Protein AF-S3ZTY0-F1 (afdb_monomer_lite)

InterPro domains:
  IPR027417 P-loop containing nucleoside triphosphate hydrolase [G3DSA:3.40.50.300] (1-125)

Structure (mmCIF, N/CA/C/O backbone):
data_AF-S3ZTY0-F1
#
_entry.id   AF-S3ZTY0-F1
#
loop_
_atom_site.group_PDB
_atom_site.id
_atom_site.type_symbol
_atom_site.label_atom_id
_atom_site.label_alt_id
_atom_site.label_comp_id
_atom_site.label_asym_id
_atom_site.label_entity_id
_atom_site.label_seq_id
_atom_site.pdbx_PDB_ins_code
_atom_site.Cartn_x
_atom_site.Cartn_y
_atom_site.Cartn_z
_atom_site.occupancy
_atom_site.B_iso_or_equiv
_atom_site.auth_seq_id
_atom_site.auth_comp_id
_atom_site.auth_asym_id
_atom_site.auth_atom_id
_atom_site.pdbx_PDB_model_num
ATOM 1 N N . MET A 1 1 ? -18.251 -14.289 -8.607 1.00 53.03 1 MET A N 1
ATOM 2 C CA . MET A 1 1 ? -17.953 -12.862 -8.412 1.00 53.03 1 MET A CA 1
ATOM 3 C C . MET A 1 1 ? -16.718 -12.514 -9.226 1.00 53.03 1 MET A C 1
ATOM 5 O O . MET A 1 1 ? -15.832 -13.367 -9.273 1.00 53.03 1 MET A O 1
ATOM 9 N N . PRO A 1 2 ? -16.674 -11.373 -9.939 1.00 63.78 2 PRO A N 1
ATOM 10 C CA . PRO A 1 2 ? -15.481 -10.911 -10.630 1.00 63.78 2 PRO A CA 1
ATOM 11 C C . PRO A 1 2 ? -14.429 -10.545 -9.581 1.00 63.78 2 PRO A C 1
ATOM 13 O O . PRO A 1 2 ? -14.757 -10.204 -8.444 1.00 63.78 2 PRO A O 1
ATOM 16 N N . PHE A 1 3 ? -13.165 -10.598 -9.971 1.00 71.06 3 PHE A N 1
ATOM 17 C CA . PHE A 1 3 ? -12.096 -10.134 -9.105 1.00 71.06 3 PHE A CA 1
ATOM 18 C C . PHE A 1 3 ? -12.049 -8.600 -9.113 1.00 71.06 3 PHE A C 1
ATOM 20 O O . PHE A 1 3 ? -12.006 -7.998 -10.187 1.00 71.06 3 PHE A O 1
ATOM 27 N N . MET A 1 4 ? -12.077 -7.964 -7.942 1.00 79.50 4 MET A N 1
ATOM 28 C CA . MET A 1 4 ? -12.002 -6.505 -7.817 1.00 79.50 4 MET A CA 1
ATOM 29 C C . MET A 1 4 ? -10.558 -6.055 -7.590 1.00 79.50 4 MET A C 1
ATOM 31 O O . MET A 1 4 ? -9.834 -6.655 -6.804 1.00 79.50 4 MET A O 1
ATOM 35 N N . VAL A 1 5 ? -10.147 -4.962 -8.229 1.00 85.31 5 VAL A N 1
ATOM 36 C CA . VAL A 1 5 ? -8.884 -4.281 -7.917 1.00 85.31 5 VAL A CA 1
ATOM 37 C C . VAL A 1 5 ? -9.220 -2.874 -7.447 1.00 85.31 5 VAL A C 1
ATOM 39 O O . VAL A 1 5 ? -9.794 -2.097 -8.207 1.00 85.31 5 VAL A O 1
ATOM 42 N N . ALA A 1 6 ? -8.893 -2.563 -6.196 1.00 87.25 6 ALA A N 1
ATOM 43 C CA . ALA A 1 6 ? -9.010 -1.219 -5.644 1.00 87.25 6 ALA A CA 1
ATOM 44 C C . ALA A 1 6 ? -7.622 -0.576 -5.611 1.00 87.25 6 ALA A C 1
ATOM 46 O O . ALA A 1 6 ? -6.714 -1.091 -4.957 1.00 87.25 6 ALA A O 1
ATOM 47 N N . TRP A 1 7 ? -7.463 0.528 -6.338 1.00 89.75 7 TRP A N 1
ATOM 48 C CA . TRP A 1 7 ? -6.189 1.220 -6.490 1.00 89.75 7 TRP A CA 1
ATOM 49 C C . TRP A 1 7 ? -6.248 2.586 -5.809 1.00 89.75 7 TRP A C 1
ATOM 51 O O . TRP A 1 7 ? -7.010 3.460 -6.214 1.00 89.75 7 TRP A O 1
ATOM 61 N N . PHE A 1 8 ? -5.427 2.758 -4.776 1.00 89.00 8 PHE A N 1
ATOM 62 C CA . PHE A 1 8 ? -5.286 3.978 -3.995 1.00 89.00 8 PHE A CA 1
ATOM 63 C C . PHE A 1 8 ? -3.959 4.645 -4.348 1.00 89.00 8 PHE A C 1
ATOM 65 O O . PHE A 1 8 ? -2.893 4.168 -3.954 1.00 89.00 8 PHE A O 1
ATOM 72 N N . GLU A 1 9 ? -4.035 5.735 -5.106 1.00 88.69 9 GLU A N 1
ATOM 73 C CA . GLU A 1 9 ? -2.874 6.570 -5.404 1.00 88.69 9 GLU A CA 1
ATOM 74 C C . GLU A 1 9 ? -2.643 7.592 -4.289 1.00 88.69 9 GLU A C 1
ATOM 76 O O . GLU A 1 9 ? -3.595 8.234 -3.849 1.00 88.69 9 GLU A O 1
ATOM 81 N N . GLU A 1 10 ? -1.393 7.727 -3.837 1.00 89.25 10 GLU A N 1
ATOM 82 C CA . GLU A 1 10 ? -0.978 8.612 -2.737 1.00 89.25 10 GLU A CA 1
ATOM 83 C C . GLU A 1 10 ? -1.930 8.522 -1.535 1.00 89.25 10 GLU A C 1
ATOM 85 O O . GLU A 1 10 ? -2.619 9.463 -1.130 1.00 89.25 10 GLU A O 1
ATOM 90 N N . ALA A 1 11 ? -2.007 7.318 -0.976 1.00 85.25 11 ALA A N 1
ATOM 91 C CA . ALA A 1 11 ? -3.072 6.957 -0.059 1.00 85.25 11 ALA A CA 1
ATOM 92 C C . ALA A 1 11 ? -2.927 7.564 1.344 1.00 85.25 11 ALA A C 1
ATOM 94 O O . ALA A 1 11 ? -3.790 7.314 2.179 1.00 85.25 11 ALA A O 1
ATOM 95 N N . ALA A 1 12 ? -1.892 8.358 1.636 1.00 82.44 12 ALA A N 1
ATOM 96 C CA . ALA A 1 12 ? -1.640 8.886 2.978 1.00 82.44 12 ALA A CA 1
ATOM 97 C C . ALA A 1 12 ? -2.866 9.605 3.572 1.00 82.44 12 ALA A C 1
ATOM 99 O O . ALA A 1 12 ? -3.267 9.346 4.709 1.00 82.44 12 ALA A O 1
ATOM 100 N N . ASN A 1 13 ? -3.509 10.470 2.784 1.00 80.56 13 ASN A N 1
ATOM 101 C CA . ASN A 1 13 ? -4.713 11.184 3.214 1.00 80.56 13 ASN A CA 1
ATOM 102 C C . ASN A 1 13 ? -5.930 10.255 3.305 1.00 80.56 13 ASN A C 1
ATOM 104 O O . ASN A 1 13 ? -6.703 10.342 4.259 1.00 80.56 13 ASN A O 1
ATOM 108 N N . THR A 1 14 ? -6.079 9.341 2.347 1.00 81.62 14 THR A N 1
ATOM 109 C CA . THR A 1 14 ? -7.197 8.392 2.291 1.00 81.62 14 THR A CA 1
ATOM 110 C C . THR A 1 14 ? -7.176 7.417 3.466 1.00 81.62 14 THR A C 1
ATOM 112 O O . THR A 1 14 ? -8.199 7.215 4.116 1.00 81.62 14 THR A O 1
ATOM 115 N N . LEU A 1 15 ? -6.007 6.868 3.801 1.00 82.50 15 LEU A N 1
ATOM 116 C CA . LEU A 1 15 ? -5.802 5.992 4.956 1.00 82.50 15 LEU A CA 1
ATOM 117 C C . LEU A 1 15 ? -6.120 6.724 6.262 1.00 82.50 15 LEU A C 1
ATOM 119 O O . LEU A 1 15 ? -6.829 6.193 7.117 1.00 82.50 15 LEU A O 1
ATOM 123 N N . ARG A 1 16 ? -5.677 7.981 6.385 1.00 79.19 16 ARG A N 1
ATOM 124 C CA . ARG A 1 16 ? -5.989 8.825 7.544 1.00 79.19 16 ARG A CA 1
ATOM 125 C C . ARG A 1 16 ? -7.489 9.091 7.690 1.00 79.19 16 ARG A C 1
ATOM 127 O O . ARG A 1 16 ? -7.980 9.138 8.815 1.00 79.19 16 ARG A O 1
ATOM 134 N N . PHE A 1 17 ? -8.194 9.292 6.580 1.00 80.56 17 PHE A N 1
ATOM 135 C CA . PHE A 1 17 ? -9.632 9.553 6.573 1.00 80.56 17 PHE A CA 1
ATOM 136 C C . PHE A 1 17 ? -10.453 8.307 6.926 1.00 80.56 17 PHE A C 1
ATOM 138 O O . PHE A 1 17 ? -11.332 8.380 7.780 1.00 80.56 17 PHE A O 1
ATOM 145 N N . ILE A 1 18 ? -10.148 7.166 6.298 1.00 82.31 18 ILE A N 1
ATOM 146 C CA . ILE A 1 18 ? -10.825 5.884 6.562 1.00 82.31 18 ILE A CA 1
ATOM 147 C C . ILE A 1 18 ? -10.582 5.433 8.009 1.00 82.31 18 ILE A C 1
ATOM 149 O O . ILE A 1 18 ? -11.470 4.863 8.644 1.00 82.31 18 ILE A O 1
ATOM 153 N N . GLY A 1 19 ? -9.393 5.725 8.537 1.00 81.38 19 GLY A N 1
ATOM 154 C CA . GLY A 1 19 ? -8.936 5.250 9.833 1.00 81.38 19 GLY A CA 1
ATOM 155 C C . GLY A 1 19 ? -8.256 3.887 9.716 1.00 81.38 19 GLY A C 1
ATOM 156 O O . GLY A 1 19 ? -8.708 2.997 8.992 1.00 81.38 19 GLY A O 1
ATOM 157 N N . ASP A 1 20 ? -7.160 3.725 10.454 1.00 80.62 20 ASP A N 1
ATOM 158 C CA . ASP A 1 20 ? -6.275 2.560 10.345 1.00 80.62 20 ASP A CA 1
ATOM 159 C C . ASP A 1 20 ? -6.975 1.235 10.700 1.00 80.62 20 ASP A C 1
ATOM 161 O O . ASP A 1 20 ? -6.792 0.243 9.997 1.00 80.62 20 ASP A O 1
ATOM 165 N N . ASP A 1 21 ? -7.858 1.223 11.706 1.00 84.75 21 ASP A N 1
ATOM 166 C CA . ASP A 1 21 ? -8.612 0.021 12.100 1.00 84.75 21 ASP A CA 1
ATOM 167 C C . ASP A 1 21 ? -9.527 -0.486 10.972 1.00 84.75 21 ASP A C 1
ATOM 169 O O . ASP A 1 21 ? -9.585 -1.684 10.683 1.00 84.75 21 ASP A O 1
ATOM 173 N N . ALA A 1 22 ? -10.239 0.432 10.312 1.00 86.94 22 ALA A N 1
ATOM 174 C CA . ALA A 1 22 ? -11.155 0.088 9.231 1.00 86.94 22 ALA A CA 1
ATOM 175 C C . ALA A 1 22 ? -10.385 -0.397 7.999 1.00 86.94 22 ALA A C 1
ATOM 177 O O . ALA A 1 22 ? -10.742 -1.417 7.407 1.00 86.94 22 ALA A O 1
ATOM 178 N N . PHE A 1 23 ? -9.298 0.291 7.640 1.00 89.31 23 PHE A N 1
ATOM 179 C CA . PHE A 1 23 ? -8.470 -0.121 6.513 1.00 89.31 23 PHE A CA 1
ATOM 180 C C . PHE A 1 23 ? -7.753 -1.454 6.772 1.00 89.31 23 PHE A C 1
ATOM 182 O O . PHE A 1 23 ? -7.702 -2.294 5.874 1.00 89.31 23 PHE A O 1
ATOM 189 N N . THR A 1 24 ? -7.283 -1.701 8.000 1.00 89.88 24 THR A N 1
ATOM 190 C CA . THR A 1 24 ? -6.713 -2.996 8.405 1.00 89.88 24 THR A CA 1
ATOM 191 C C . THR A 1 24 ? -7.714 -4.127 8.170 1.00 89.88 24 THR A C 1
ATOM 193 O O . THR A 1 24 ? -7.367 -5.128 7.545 1.00 89.88 24 THR A O 1
ATOM 196 N N . GLY A 1 25 ? -8.965 -3.965 8.618 1.00 88.88 25 GLY A N 1
ATOM 197 C CA . GLY A 1 25 ? -10.016 -4.965 8.401 1.00 88.88 25 GLY A CA 1
ATOM 198 C C . GLY A 1 25 ? -10.274 -5.226 6.914 1.00 88.88 25 GLY A C 1
ATOM 199 O O . GLY A 1 25 ? -10.309 -6.378 6.482 1.00 88.88 25 GLY A O 1
ATOM 200 N N . ILE A 1 26 ? -10.354 -4.161 6.106 1.00 89.88 26 ILE A N 1
ATOM 201 C CA . ILE A 1 26 ? -10.500 -4.275 4.646 1.00 89.88 26 ILE A CA 1
ATOM 202 C C . ILE A 1 26 ? -9.322 -5.050 4.041 1.00 89.88 26 ILE A C 1
ATOM 204 O O . ILE A 1 26 ? -9.540 -5.958 3.242 1.00 89.88 26 ILE A O 1
ATOM 208 N N . ALA A 1 27 ? -8.083 -4.732 4.423 1.00 90.50 27 ALA A N 1
ATOM 209 C CA . ALA A 1 27 ? -6.889 -5.402 3.911 1.00 90.50 27 ALA A CA 1
ATOM 210 C C . ALA A 1 27 ? -6.850 -6.897 4.258 1.00 90.50 27 ALA A C 1
ATOM 212 O O . ALA A 1 27 ? -6.478 -7.713 3.413 1.00 90.50 27 ALA A O 1
ATOM 213 N N . GLN A 1 28 ? -7.289 -7.268 5.461 1.00 90.19 28 GLN A N 1
ATOM 214 C CA . GLN A 1 28 ? -7.345 -8.663 5.904 1.00 90.19 28 GLN A CA 1
ATOM 215 C C . GLN A 1 28 ? -8.411 -9.481 5.161 1.00 90.19 28 GLN A C 1
ATOM 217 O O . GLN A 1 28 ? -8.181 -10.649 4.838 1.00 90.19 28 GLN A O 1
ATOM 222 N N . GLU A 1 29 ? -9.564 -8.882 4.863 1.00 90.00 29 GLU A N 1
ATOM 223 C CA . GLU A 1 29 ? -10.697 -9.581 4.244 1.00 90.00 29 GLU A CA 1
ATOM 224 C C . GLU A 1 29 ? -10.715 -9.496 2.710 1.00 90.00 29 GLU A C 1
ATOM 226 O O . GLU A 1 29 ? -11.334 -10.337 2.053 1.00 90.00 29 GLU A O 1
ATOM 231 N N . ALA A 1 30 ? -10.010 -8.533 2.104 1.00 87.69 30 ALA A N 1
ATOM 232 C CA . ALA A 1 30 ? -10.052 -8.285 0.662 1.00 87.69 30 ALA A CA 1
ATOM 233 C C . ALA A 1 30 ? -9.811 -9.558 -0.161 1.00 87.69 30 ALA A C 1
ATOM 235 O O . ALA A 1 30 ? -10.588 -9.876 -1.063 1.00 87.69 30 ALA A O 1
ATOM 236 N N . ARG A 1 31 ? -8.787 -10.347 0.191 1.00 82.12 31 ARG A N 1
ATOM 237 C CA . ARG A 1 31 ? -8.433 -11.561 -0.558 1.00 82.12 31 ARG A CA 1
ATOM 238 C C . ARG A 1 31 ? -9.551 -12.607 -0.546 1.00 82.12 31 ARG A C 1
ATOM 240 O O . ARG A 1 31 ? -9.805 -13.217 -1.584 1.00 82.12 31 ARG A O 1
ATOM 247 N N . SER A 1 32 ? -10.207 -12.834 0.595 1.00 82.38 32 SER A N 1
ATOM 248 C CA . SER A 1 32 ? -11.293 -13.822 0.708 1.00 82.38 32 SER A CA 1
ATOM 249 C C . SER A 1 32 ? -12.587 -13.330 0.055 1.00 82.38 32 SER A C 1
ATOM 251 O O . SER A 1 32 ? -13.349 -14.141 -0.471 1.00 82.38 32 SER A O 1
ATOM 253 N N . ALA A 1 33 ? -12.789 -12.012 0.001 1.00 84.00 33 ALA A N 1
ATOM 254 C CA . ALA A 1 33 ? -13.883 -11.369 -0.722 1.00 84.00 33 ALA A CA 1
ATOM 255 C C . ALA A 1 33 ? -13.675 -11.313 -2.252 1.00 84.00 33 ALA A C 1
ATOM 257 O O . ALA A 1 33 ? -14.578 -10.896 -2.977 1.00 84.00 33 ALA A O 1
ATOM 258 N N . GLY A 1 34 ? -12.515 -11.747 -2.762 1.00 81.25 34 GLY A N 1
ATOM 259 C CA . GLY A 1 34 ? -12.192 -11.695 -4.189 1.00 81.25 34 GLY A CA 1
ATOM 260 C C . GLY A 1 34 ? -11.718 -10.318 -4.660 1.00 81.25 34 GLY A C 1
ATOM 261 O O . GLY A 1 34 ? -12.002 -9.930 -5.791 1.00 81.25 34 GLY A O 1
ATOM 262 N N . ALA A 1 35 ? -11.011 -9.580 -3.804 1.00 86.06 35 ALA A N 1
ATOM 263 C CA . ALA A 1 35 ? -10.432 -8.278 -4.103 1.00 86.06 35 ALA A CA 1
ATOM 264 C C . ALA A 1 35 ? -8.907 -8.241 -3.877 1.00 86.06 35 ALA A C 1
ATOM 266 O O . ALA A 1 35 ? -8.369 -8.919 -3.001 1.00 86.06 35 ALA A O 1
ATOM 267 N N . ALA A 1 36 ? -8.216 -7.402 -4.649 1.00 89.56 36 ALA A N 1
ATOM 268 C CA . ALA A 1 36 ? -6.849 -6.954 -4.400 1.00 89.56 36 ALA A CA 1
ATOM 269 C C . ALA A 1 36 ? -6.831 -5.455 -4.105 1.00 89.56 36 ALA A C 1
ATOM 271 O O . ALA A 1 36 ? -7.560 -4.677 -4.725 1.00 89.56 36 ALA A O 1
ATOM 272 N N . LEU A 1 37 ? -5.951 -5.061 -3.188 1.00 92.38 37 LEU A N 1
ATOM 273 C CA . LEU A 1 37 ? -5.679 -3.668 -2.865 1.00 92.38 37 LEU A CA 1
ATOM 274 C C . LEU A 1 37 ? -4.300 -3.297 -3.412 1.00 92.38 37 LEU A C 1
ATOM 276 O O . LEU A 1 37 ? -3.333 -4.029 -3.204 1.00 92.38 37 LEU A O 1
ATOM 280 N N . VAL A 1 38 ? -4.218 -2.159 -4.092 1.00 93.31 38 VAL A N 1
ATOM 281 C CA . VAL A 1 38 ? -2.966 -1.539 -4.533 1.00 93.31 38 VAL A CA 1
ATOM 282 C C . VAL A 1 38 ? -2.883 -0.180 -3.861 1.00 93.31 38 VAL A C 1
ATOM 284 O O . VAL A 1 38 ? -3.790 0.632 -4.011 1.00 93.31 38 VAL A O 1
ATOM 287 N N . VAL A 1 39 ? -1.823 0.050 -3.091 1.00 92.44 39 VAL A N 1
ATOM 288 C CA . VAL A 1 39 ? -1.646 1.264 -2.288 1.00 92.44 39 VAL A CA 1
ATOM 289 C C . VAL A 1 39 ? -0.287 1.863 -2.616 1.00 92.44 39 VAL A C 1
ATOM 291 O O . VAL A 1 39 ? 0.732 1.201 -2.418 1.00 92.44 39 VAL A O 1
ATOM 294 N N . SER A 1 40 ? -0.262 3.100 -3.111 1.00 91.50 40 SER A N 1
ATOM 295 C CA . SER A 1 40 ? 0.978 3.853 -3.325 1.00 91.50 40 SER A CA 1
ATOM 296 C C . SER A 1 40 ? 1.151 4.940 -2.257 1.00 91.50 40 SER A C 1
ATOM 298 O O . SER A 1 40 ? 0.182 5.553 -1.804 1.00 91.50 40 SER A O 1
ATOM 300 N N . LEU A 1 41 ? 2.398 5.151 -1.824 1.00 89.31 41 LEU A N 1
ATOM 301 C CA . LEU A 1 41 ? 2.797 6.154 -0.831 1.00 89.31 41 LEU A CA 1
ATOM 302 C C . LEU A 1 41 ? 4.141 6.760 -1.249 1.00 89.31 41 LEU A C 1
ATOM 304 O O . LEU A 1 41 ? 5.082 6.016 -1.531 1.00 89.31 41 LEU A O 1
ATOM 308 N N . GLN A 1 42 ? 4.267 8.090 -1.254 1.00 85.81 42 GLN A N 1
ATOM 309 C CA . GLN A 1 42 ? 5.561 8.746 -1.504 1.00 85.81 42 GLN A CA 1
ATOM 310 C C . GLN A 1 42 ? 6.474 8.801 -0.276 1.00 85.81 42 GLN A C 1
ATOM 312 O O . GLN A 1 42 ? 7.697 8.800 -0.420 1.00 85.81 42 GLN A O 1
ATOM 317 N N . ARG A 1 43 ? 5.900 8.896 0.928 1.00 80.31 43 ARG A N 1
ATOM 318 C CA . ARG A 1 43 ? 6.642 8.959 2.198 1.00 80.31 43 ARG A CA 1
ATOM 319 C C . ARG A 1 43 ? 6.101 7.931 3.177 1.00 80.31 43 ARG A C 1
ATOM 321 O O . ARG A 1 43 ? 5.322 8.287 4.057 1.00 80.31 43 ARG A O 1
ATOM 328 N N . PRO A 1 44 ? 6.475 6.664 3.009 1.00 73.69 44 PRO A N 1
ATOM 329 C CA . PRO A 1 44 ? 5.872 5.600 3.777 1.00 73.69 44 PRO A CA 1
ATOM 330 C C . PRO A 1 44 ? 6.367 5.684 5.232 1.00 73.69 44 PRO A C 1
ATOM 332 O O . PRO A 1 44 ? 7.565 5.634 5.500 1.00 73.69 44 PRO A O 1
ATOM 335 N N . SER A 1 45 ? 5.444 5.884 6.175 1.00 76.69 45 SER A N 1
ATOM 336 C CA . SER A 1 45 ? 5.755 6.031 7.600 1.00 76.69 45 SER A CA 1
ATOM 337 C C . SER A 1 45 ? 4.750 5.294 8.483 1.00 76.69 45 SER A C 1
ATOM 339 O O . SER A 1 45 ? 3.611 5.037 8.083 1.00 76.69 45 SER A O 1
ATOM 341 N N . TYR A 1 46 ? 5.163 4.990 9.717 1.00 73.81 46 TYR A N 1
ATOM 342 C CA . TYR A 1 46 ? 4.317 4.316 10.709 1.00 73.81 46 TYR A CA 1
ATOM 343 C C . TYR A 1 46 ? 3.064 5.119 11.088 1.00 73.81 46 TYR A C 1
ATOM 345 O O . TYR A 1 46 ? 2.068 4.530 11.497 1.00 73.81 46 TYR A O 1
ATOM 353 N N . ASP A 1 47 ? 3.097 6.444 10.919 1.00 72.44 47 ASP A N 1
ATOM 354 C CA . ASP A 1 47 ? 1.949 7.321 11.176 1.00 72.44 47 ASP A CA 1
ATOM 355 C C . ASP A 1 47 ? 0.885 7.234 10.072 1.00 72.44 47 ASP A C 1
ATOM 357 O O . ASP A 1 47 ? -0.283 7.541 10.308 1.00 72.44 47 ASP A O 1
ATOM 361 N N . GLN A 1 48 ? 1.286 6.855 8.855 1.00 75.94 48 GLN A N 1
ATOM 362 C CA . GLN A 1 48 ? 0.389 6.743 7.702 1.00 75.94 48 GLN A CA 1
ATOM 363 C C . GLN A 1 48 ? -0.158 5.329 7.523 1.00 75.94 48 GLN A C 1
ATOM 365 O O . GLN A 1 48 ? -1.262 5.159 7.007 1.00 75.94 48 GLN A O 1
ATOM 370 N N . MET A 1 49 ? 0.611 4.318 7.927 1.00 82.75 49 MET A N 1
ATOM 371 C CA . MET A 1 49 ? 0.229 2.918 7.815 1.00 82.75 49 MET A CA 1
ATOM 372 C C . MET A 1 49 ? 0.778 2.138 9.004 1.00 82.75 49 MET A C 1
ATOM 374 O O . MET A 1 49 ? 1.995 2.052 9.192 1.00 82.75 49 MET A O 1
ATOM 378 N N . SER A 1 50 ? -0.112 1.532 9.791 1.00 82.06 50 SER A N 1
ATOM 379 C CA . SER A 1 50 ? 0.328 0.719 10.919 1.00 82.06 50 SER A CA 1
ATOM 380 C C . SER A 1 50 ? 1.009 -0.572 10.474 1.00 82.06 50 SER A C 1
ATOM 382 O O . SER A 1 50 ? 0.816 -1.087 9.368 1.00 82.06 50 SER A O 1
ATOM 384 N N . THR A 1 51 ? 1.773 -1.155 11.396 1.00 83.69 51 THR A N 1
ATOM 385 C CA . THR A 1 51 ? 2.384 -2.476 11.220 1.00 83.69 51 THR A CA 1
ATOM 386 C C . THR A 1 51 ? 1.342 -3.551 10.896 1.00 83.69 51 THR A C 1
ATOM 388 O O . THR A 1 51 ? 1.623 -4.436 10.092 1.00 83.69 51 THR A O 1
ATOM 391 N N . SER A 1 52 ? 0.138 -3.464 11.473 1.00 84.62 52 SER A N 1
ATOM 392 C CA . SER A 1 52 ? -0.961 -4.412 11.236 1.00 84.62 52 SER A CA 1
ATOM 393 C C . SER A 1 52 ? -1.509 -4.314 9.812 1.00 84.62 52 SER A C 1
ATOM 395 O O . SER A 1 52 ? -1.669 -5.337 9.138 1.00 84.62 52 SER A O 1
ATOM 397 N N . THR A 1 53 ? -1.734 -3.088 9.327 1.00 86.00 53 THR A N 1
ATOM 398 C CA . THR A 1 53 ? -2.105 -2.840 7.930 1.00 86.00 53 THR A CA 1
ATOM 399 C C . THR A 1 53 ? -1.028 -3.379 6.990 1.00 86.00 53 THR A C 1
ATOM 401 O O . THR A 1 53 ? -1.328 -4.147 6.076 1.00 86.00 53 THR A O 1
ATOM 404 N N . ARG A 1 54 ? 0.245 -3.050 7.246 1.00 85.62 54 ARG A N 1
ATOM 405 C CA . ARG A 1 54 ? 1.375 -3.485 6.412 1.00 85.62 54 ARG A CA 1
ATOM 406 C C . ARG A 1 54 ? 1.517 -5.006 6.370 1.00 85.62 54 ARG A C 1
ATOM 408 O O . ARG A 1 54 ? 1.724 -5.566 5.302 1.00 85.62 54 ARG A O 1
ATOM 415 N N . ALA A 1 55 ? 1.347 -5.687 7.501 1.00 86.75 55 ALA A N 1
ATOM 416 C CA . ALA A 1 55 ? 1.374 -7.150 7.555 1.00 86.75 55 ALA A CA 1
ATOM 417 C C . ALA A 1 55 ? 0.271 -7.801 6.698 1.00 86.75 55 ALA A C 1
ATOM 419 O O . ALA A 1 55 ? 0.425 -8.936 6.251 1.00 86.75 55 ALA A O 1
ATOM 420 N N . SER A 1 56 ? -0.822 -7.077 6.438 1.00 88.50 56 SER A N 1
ATOM 421 C CA . SER A 1 56 ? -1.920 -7.521 5.570 1.00 88.50 56 SER A CA 1
ATOM 422 C C . SER A 1 56 ? -1.650 -7.253 4.078 1.00 88.50 56 SER A C 1
ATOM 424 O O . SER A 1 56 ? -2.388 -7.738 3.222 1.00 88.50 56 SER A O 1
ATOM 426 N N . LEU A 1 57 ? -0.573 -6.529 3.753 1.00 89.62 57 LEU A N 1
ATOM 427 C CA . LEU A 1 57 ? -0.106 -6.208 2.402 1.00 89.62 57 LEU A CA 1
ATOM 428 C C . LEU A 1 57 ? 1.295 -6.818 2.178 1.00 89.62 57 LEU A C 1
ATOM 430 O O . LEU A 1 57 ? 2.294 -6.103 2.173 1.00 89.62 57 LEU A O 1
ATOM 434 N N . PRO A 1 58 ? 1.401 -8.149 2.000 1.00 88.19 58 PRO A N 1
ATOM 435 C CA . PRO A 1 58 ? 2.691 -8.847 1.974 1.00 88.19 58 PRO A CA 1
ATOM 436 C C . PRO A 1 58 ? 3.517 -8.593 0.705 1.00 88.19 58 PRO A C 1
ATOM 438 O O . PRO A 1 58 ? 4.692 -8.949 0.656 1.00 88.19 58 PRO A O 1
ATOM 441 N N . SER A 1 59 ? 2.904 -8.034 -0.340 1.00 93.19 59 SER A N 1
ATOM 442 C CA . SER A 1 59 ? 3.574 -7.725 -1.599 1.00 93.19 59 SER A CA 1
ATOM 443 C C . SER A 1 59 ? 3.942 -6.247 -1.644 1.00 93.19 59 SER A C 1
ATOM 445 O O . SER A 1 59 ? 3.075 -5.391 -1.476 1.00 93.19 59 SER A O 1
ATOM 447 N N . VAL A 1 60 ? 5.206 -5.946 -1.932 1.00 94.06 60 VAL A N 1
ATOM 448 C CA . VAL A 1 60 ? 5.729 -4.580 -2.001 1.00 94.06 60 VAL A CA 1
ATOM 449 C C . VAL A 1 60 ? 6.519 -4.365 -3.287 1.00 94.06 60 VAL A C 1
ATOM 451 O O . VAL A 1 60 ? 7.314 -5.207 -3.706 1.00 94.06 60 VAL A O 1
ATOM 454 N N . VAL A 1 61 ? 6.317 -3.195 -3.895 1.00 94.88 61 VAL A N 1
ATOM 455 C CA . VAL A 1 61 ? 7.170 -2.653 -4.956 1.00 94.88 61 VAL A CA 1
ATOM 456 C C . VAL A 1 61 ? 7.872 -1.417 -4.400 1.00 94.88 61 VAL A C 1
ATOM 458 O O . VAL A 1 61 ? 7.263 -0.357 -4.275 1.00 94.88 61 VAL A O 1
ATOM 461 N N . ALA A 1 62 ? 9.152 -1.548 -4.055 1.00 94.81 62 ALA A N 1
ATOM 462 C CA . ALA A 1 62 ? 9.945 -0.457 -3.497 1.00 94.81 62 ALA A CA 1
ATOM 463 C C . ALA A 1 62 ? 10.690 0.279 -4.615 1.00 94.81 62 ALA A C 1
ATOM 465 O O . ALA A 1 62 ? 11.659 -0.239 -5.175 1.00 94.81 62 ALA A O 1
ATOM 466 N N . LEU A 1 63 ? 10.227 1.486 -4.948 1.00 94.44 63 LEU A N 1
ATOM 467 C CA . LEU A 1 63 ? 10.946 2.430 -5.809 1.00 94.44 63 LEU A CA 1
ATOM 468 C C . LEU A 1 63 ? 12.066 3.127 -5.017 1.00 94.44 63 LEU A C 1
ATOM 470 O O . LEU A 1 63 ? 12.258 2.876 -3.831 1.00 94.44 63 LEU A O 1
ATOM 474 N N . GLY A 1 64 ? 12.828 4.007 -5.669 1.00 93.50 64 GLY A N 1
ATOM 475 C CA . GLY A 1 64 ? 13.846 4.794 -4.972 1.00 93.50 64 GLY A CA 1
ATOM 476 C C . GLY A 1 64 ? 13.251 5.679 -3.871 1.00 93.50 64 GLY A C 1
ATOM 477 O O . GLY A 1 64 ? 12.387 6.505 -4.152 1.00 93.50 64 GLY A O 1
ATOM 478 N N . CYS A 1 65 ? 13.744 5.530 -2.640 1.00 91.75 65 CYS A N 1
ATOM 479 C CA . CYS A 1 65 ? 13.278 6.249 -1.448 1.00 91.75 65 CYS A CA 1
ATOM 480 C C . CYS A 1 65 ? 14.426 7.001 -0.745 1.00 91.75 65 CYS A C 1
ATOM 482 O O . CYS A 1 65 ? 15.551 7.070 -1.259 1.00 91.75 65 CYS A O 1
ATOM 484 N N . ALA A 1 66 ? 14.152 7.626 0.404 1.00 90.88 66 ALA A N 1
ATOM 485 C CA . ALA A 1 66 ? 15.218 8.122 1.269 1.00 90.88 66 ALA A CA 1
ATOM 486 C C . ALA A 1 66 ? 15.906 6.939 1.984 1.00 90.88 66 ALA A C 1
ATOM 488 O O . ALA A 1 66 ? 15.226 5.980 2.334 1.00 90.88 66 ALA A O 1
ATOM 489 N N . PRO A 1 67 ? 17.232 6.990 2.233 1.00 90.31 67 PRO A N 1
ATOM 490 C CA . PRO A 1 67 ? 17.942 5.906 2.923 1.00 90.31 67 PRO A CA 1
ATOM 491 C C . PRO A 1 67 ? 17.352 5.529 4.288 1.00 90.31 67 PRO A C 1
ATOM 493 O O . PRO A 1 67 ? 17.363 4.361 4.656 1.00 90.31 67 PRO A O 1
ATOM 496 N N . ASP A 1 68 ? 16.799 6.503 5.010 1.00 89.44 68 ASP A N 1
ATOM 497 C CA . ASP A 1 68 ? 16.221 6.281 6.339 1.00 89.44 68 ASP A CA 1
ATOM 498 C C . ASP A 1 68 ? 14.882 5.513 6.283 1.00 89.44 68 ASP A C 1
ATOM 500 O O . ASP A 1 68 ? 14.471 4.919 7.279 1.00 89.44 68 ASP A O 1
ATOM 504 N N . ASP A 1 69 ? 14.237 5.460 5.110 1.00 89.25 69 ASP A N 1
ATOM 505 C CA . ASP A 1 69 ? 12.935 4.814 4.894 1.00 89.25 69 ASP A CA 1
ATOM 506 C C . ASP A 1 69 ? 13.063 3.372 4.356 1.00 89.25 69 ASP A C 1
ATOM 508 O O . ASP A 1 69 ? 12.055 2.691 4.145 1.00 89.25 69 ASP A O 1
ATOM 512 N N . GLU A 1 70 ? 14.283 2.874 4.111 1.00 91.12 70 GLU A N 1
ATOM 513 C CA . GLU A 1 70 ? 14.517 1.555 3.497 1.00 91.12 70 GLU A CA 1
ATOM 514 C C . GLU A 1 70 ? 13.879 0.412 4.303 1.00 91.12 70 GLU A C 1
ATOM 516 O O . GLU A 1 70 ? 13.155 -0.403 3.731 1.00 91.12 70 GLU A O 1
ATOM 521 N N . ASN A 1 71 ? 14.060 0.416 5.629 1.00 89.88 71 ASN A N 1
ATOM 522 C CA . ASN A 1 71 ? 13.503 -0.588 6.551 1.00 89.88 71 ASN A CA 1
ATOM 523 C C . ASN A 1 71 ? 11.970 -0.545 6.641 1.00 89.88 71 ASN A C 1
ATOM 525 O O . ASN A 1 71 ? 11.339 -1.466 7.155 1.00 89.88 71 ASN A O 1
ATOM 529 N N . PHE A 1 72 ? 11.348 0.550 6.197 1.00 88.38 72 PHE A N 1
ATOM 530 C CA . PHE A 1 72 ? 9.894 0.606 6.099 1.00 88.38 72 PHE A CA 1
ATOM 531 C C . PHE A 1 72 ? 9.404 -0.034 4.796 1.00 88.38 72 PHE A C 1
ATOM 533 O O . PHE A 1 72 ? 8.342 -0.657 4.773 1.00 88.38 72 PHE A O 1
ATOM 540 N N . CYS A 1 73 ? 10.165 0.136 3.713 1.00 89.62 73 CYS A N 1
ATOM 541 C CA . CYS A 1 73 ? 9.788 -0.302 2.373 1.00 89.62 73 CYS A CA 1
ATOM 542 C C . CYS A 1 73 ? 10.072 -1.786 2.127 1.00 89.62 73 CYS A C 1
ATOM 544 O O . CYS A 1 73 ? 9.335 -2.425 1.382 1.00 89.62 73 CYS A O 1
ATOM 546 N N . LEU A 1 74 ? 11.155 -2.326 2.685 1.00 92.69 74 LEU A N 1
ATOM 547 C CA . LEU A 1 74 ? 11.605 -3.690 2.416 1.00 92.69 74 LEU A CA 1
ATOM 548 C C . LEU A 1 74 ? 11.862 -4.460 3.716 1.00 92.69 74 LEU A C 1
ATOM 550 O O . LEU A 1 74 ? 12.250 -3.847 4.708 1.00 92.69 74 LEU A O 1
ATOM 554 N N . PRO A 1 75 ? 11.680 -5.794 3.711 1.00 92.06 75 PRO A N 1
ATOM 555 C CA . PRO A 1 75 ? 12.089 -6.642 4.826 1.00 92.06 75 PRO A CA 1
ATOM 556 C C . PRO A 1 75 ? 13.602 -6.596 5.078 1.00 92.06 75 PRO A C 1
ATOM 558 O O . PRO A 1 75 ? 14.395 -6.465 4.137 1.00 92.06 75 PRO A O 1
ATOM 561 N N . ASP A 1 76 ? 14.002 -6.778 6.337 1.00 93.69 76 ASP A N 1
ATOM 562 C CA . ASP A 1 76 ? 15.401 -6.710 6.779 1.00 93.69 76 ASP A CA 1
ATOM 563 C C . ASP A 1 76 ? 16.293 -7.723 6.044 1.00 93.69 76 ASP A C 1
ATOM 565 O O . ASP A 1 76 ? 17.424 -7.409 5.675 1.00 93.69 76 ASP A O 1
ATOM 569 N N . GLU A 1 77 ? 15.791 -8.930 5.773 1.00 93.88 77 GLU A N 1
ATOM 570 C CA . GLU A 1 77 ? 16.516 -9.970 5.039 1.00 93.88 77 GLU A CA 1
ATOM 571 C C . GLU A 1 77 ? 16.808 -9.578 3.584 1.00 93.88 77 GLU A C 1
ATOM 573 O O . GLU A 1 77 ? 17.873 -9.893 3.050 1.00 93.88 77 GLU A O 1
ATOM 578 N N . VAL A 1 78 ? 15.903 -8.824 2.956 1.00 95.75 78 VAL A N 1
ATOM 579 C CA . VAL A 1 78 ? 16.056 -8.342 1.578 1.00 95.75 78 VAL A CA 1
ATOM 580 C C . VAL A 1 78 ? 17.084 -7.209 1.535 1.00 95.75 78 VAL A C 1
ATOM 582 O O . VAL A 1 78 ? 17.937 -7.173 0.644 1.00 95.75 78 VAL A O 1
ATOM 585 N N . LEU A 1 79 ? 17.075 -6.332 2.543 1.00 95.75 79 LEU A N 1
ATOM 586 C CA . LEU A 1 79 ? 18.100 -5.302 2.729 1.00 95.75 79 LEU A CA 1
ATOM 587 C C . LEU A 1 79 ? 19.477 -5.919 2.993 1.00 95.75 79 LEU A C 1
ATOM 589 O O . LEU A 1 79 ? 20.453 -5.530 2.355 1.00 95.75 79 LEU A O 1
ATOM 593 N N . ALA A 1 80 ? 19.557 -6.931 3.859 1.00 95.56 80 ALA A N 1
ATOM 594 C CA . ALA A 1 80 ? 20.791 -7.663 4.140 1.00 95.56 80 ALA A CA 1
ATOM 595 C C . ALA A 1 80 ? 21.349 -8.386 2.899 1.00 95.56 80 ALA A C 1
ATOM 597 O O . ALA A 1 80 ? 22.566 -8.507 2.752 1.00 95.56 80 ALA A O 1
ATOM 598 N N . ALA A 1 81 ? 20.478 -8.810 1.977 1.00 95.69 81 ALA A N 1
ATOM 599 C CA . ALA A 1 81 ? 20.853 -9.364 0.676 1.00 95.69 81 ALA A CA 1
ATOM 600 C C . ALA A 1 81 ? 21.327 -8.301 -0.345 1.00 95.69 81 ALA A C 1
ATOM 602 O O . ALA A 1 81 ? 21.740 -8.651 -1.452 1.00 95.69 81 ALA A O 1
ATOM 603 N N . GLY A 1 82 ? 21.321 -7.013 0.022 1.00 95.12 82 GLY A N 1
ATOM 604 C CA . GLY A 1 82 ? 21.884 -5.904 -0.757 1.00 95.12 82 GLY A CA 1
ATOM 605 C C . GLY A 1 82 ? 20.854 -5.020 -1.465 1.00 95.12 82 GLY A C 1
ATOM 606 O O . GLY A 1 82 ? 21.226 -4.186 -2.299 1.00 95.12 82 GLY A O 1
ATOM 607 N N . ALA A 1 83 ? 19.565 -5.177 -1.160 1.00 96.12 83 ALA A N 1
ATOM 608 C CA . ALA A 1 83 ? 18.492 -4.458 -1.830 1.00 96.12 83 ALA A CA 1
ATOM 609 C C . ALA A 1 83 ? 18.305 -3.023 -1.303 1.00 96.12 83 ALA A C 1
ATOM 611 O O . ALA A 1 83 ? 17.345 -2.748 -0.602 1.00 96.12 83 ALA A O 1
ATOM 612 N N . HIS A 1 84 ? 19.185 -2.083 -1.657 1.00 96.12 84 HIS A N 1
ATOM 613 C CA . HIS A 1 84 ? 19.142 -0.708 -1.120 1.00 96.12 84 HIS A CA 1
ATOM 614 C C . HIS A 1 84 ? 18.505 0.318 -2.083 1.00 96.12 84 HIS A C 1
ATOM 616 O O . HIS A 1 84 ? 19.218 0.902 -2.910 1.00 96.12 84 HIS A O 1
ATOM 622 N N . PRO A 1 85 ? 17.177 0.564 -2.044 1.00 94.38 85 PRO A N 1
ATOM 623 C CA . PRO A 1 85 ? 16.525 1.539 -2.926 1.00 94.38 85 PRO A CA 1
ATOM 624 C C . PRO A 1 85 ? 16.931 2.995 -2.630 1.00 94.38 85 PRO A C 1
ATOM 626 O O . PRO A 1 85 ? 16.978 3.838 -3.536 1.00 94.38 85 PRO A O 1
ATOM 629 N N . GLY A 1 86 ? 17.305 3.301 -1.389 1.00 93.62 86 GLY A N 1
ATOM 630 C CA . GLY A 1 86 ? 17.844 4.589 -0.961 1.00 93.62 86 GLY A CA 1
ATOM 631 C C . GLY A 1 86 ? 19.231 4.890 -1.527 1.00 93.62 86 GLY A C 1
ATOM 632 O O . GLY A 1 86 ? 19.615 6.062 -1.635 1.00 93.62 86 GLY A O 1
ATOM 633 N N . ALA A 1 87 ? 19.962 3.873 -2.000 1.00 94.62 87 ALA A N 1
ATOM 634 C CA . ALA A 1 87 ? 21.239 4.065 -2.683 1.00 94.62 87 ALA A CA 1
ATOM 635 C C . ALA A 1 87 ? 21.084 4.858 -3.990 1.00 94.62 87 ALA A C 1
ATOM 637 O O . ALA A 1 87 ? 21.955 5.666 -4.329 1.00 94.62 87 ALA A O 1
ATOM 638 N N . TRP A 1 88 ? 19.984 4.694 -4.735 1.00 93.75 88 TRP A N 1
ATOM 639 C CA . TRP A 1 88 ? 19.747 5.466 -5.961 1.00 93.75 88 TRP A CA 1
ATOM 640 C C . TRP A 1 88 ? 18.778 6.636 -5.793 1.00 93.75 88 TRP A C 1
ATOM 642 O O . TRP A 1 88 ? 18.910 7.593 -6.565 1.00 93.75 88 TRP A O 1
ATOM 652 N N . ARG A 1 89 ? 17.892 6.646 -4.786 1.00 89.94 89 ARG A N 1
ATOM 653 C CA . ARG A 1 89 ? 16.879 7.709 -4.599 1.00 89.94 89 ARG A CA 1
ATOM 654 C C . ARG A 1 89 ? 16.123 7.965 -5.917 1.00 89.94 89 ARG A C 1
ATOM 656 O O . ARG A 1 89 ? 15.805 7.040 -6.649 1.00 89.94 89 ARG A O 1
ATOM 663 N N . ASN A 1 90 ? 15.967 9.219 -6.332 1.00 89.00 90 ASN A N 1
ATOM 664 C CA . ASN A 1 90 ? 15.314 9.563 -7.600 1.00 89.00 90 ASN A CA 1
ATOM 665 C C . ASN A 1 90 ? 16.247 9.516 -8.830 1.00 89.00 90 ASN A C 1
ATOM 667 O O . ASN A 1 90 ? 15.843 9.899 -9.924 1.00 89.00 90 ASN A O 1
ATOM 671 N N . ARG A 1 91 ? 17.504 9.059 -8.694 1.00 93.75 91 ARG A N 1
ATOM 672 C CA . ARG A 1 91 ? 18.505 9.099 -9.786 1.00 93.75 91 ARG A CA 1
ATOM 673 C C . ARG A 1 91 ? 18.313 8.013 -10.844 1.00 93.75 91 ARG A C 1
ATOM 675 O O . ARG A 1 91 ? 18.924 8.089 -11.907 1.00 93.75 91 ARG A O 1
ATOM 682 N N . LYS A 1 92 ? 17.505 6.992 -10.556 1.00 93.19 92 LYS A N 1
ATOM 683 C CA . LYS A 1 92 ? 17.228 5.879 -11.470 1.00 93.19 92 LYS A CA 1
ATOM 684 C C . LYS A 1 92 ? 15.716 5.664 -11.624 1.00 93.19 92 LYS A C 1
ATOM 686 O O . LYS A 1 92 ? 15.162 4.786 -10.967 1.00 93.19 92 LYS A O 1
ATOM 691 N N . PRO A 1 93 ? 15.037 6.451 -12.479 1.00 90.31 93 PRO A N 1
ATOM 692 C CA . PRO A 1 93 ? 13.596 6.333 -12.681 1.00 90.31 93 PRO A CA 1
ATOM 693 C C . PRO A 1 93 ? 13.174 4.914 -13.073 1.00 90.31 93 PRO A C 1
ATOM 695 O O . PRO A 1 93 ? 13.819 4.268 -13.905 1.00 90.31 93 PRO A O 1
ATOM 698 N N . GLY A 1 94 ? 12.097 4.438 -12.452 1.00 90.62 94 GLY A N 1
ATOM 699 C CA . GLY A 1 94 ? 11.540 3.106 -12.674 1.00 90.62 94 GLY A CA 1
ATOM 700 C C . GLY A 1 94 ? 12.312 1.958 -12.021 1.00 90.62 94 GLY A C 1
ATOM 701 O O . GLY A 1 94 ? 11.815 0.841 -12.053 1.00 90.62 94 GLY A O 1
ATOM 702 N N . TYR A 1 95 ? 13.494 2.170 -11.425 1.00 95.69 95 TYR A N 1
ATOM 703 C CA . TYR A 1 95 ? 14.160 1.092 -10.680 1.00 95.69 95 TYR A CA 1
ATOM 704 C C . TYR A 1 95 ? 13.355 0.723 -9.443 1.00 95.69 95 TYR A C 1
ATOM 706 O O . TYR A 1 95 ? 12.979 1.605 -8.668 1.00 95.69 95 TYR A O 1
ATOM 714 N N . CYS A 1 96 ? 13.156 -0.576 -9.247 1.00 96.00 96 CYS A N 1
ATOM 715 C CA . CYS A 1 96 ? 12.427 -1.100 -8.107 1.00 96.00 96 CYS A CA 1
ATOM 716 C C . CYS A 1 96 ? 13.001 -2.423 -7.605 1.00 96.00 96 CYS A C 1
ATOM 718 O O . CYS A 1 96 ? 13.573 -3.193 -8.378 1.00 96.00 96 CYS A O 1
ATOM 720 N N . TYR A 1 97 ? 12.749 -2.719 -6.337 1.00 97.19 97 TYR A N 1
ATOM 721 C CA . TYR A 1 97 ? 12.727 -4.088 -5.830 1.00 97.19 97 TYR A CA 1
ATOM 722 C C . TYR A 1 97 ? 11.281 -4.555 -5.708 1.00 97.19 97 TYR A C 1
ATOM 724 O O . TYR A 1 97 ? 10.387 -3.749 -5.439 1.00 97.19 97 TYR A O 1
ATOM 732 N N . VAL A 1 98 ? 11.052 -5.846 -5.935 1.00 96.62 98 VAL A N 1
ATOM 733 C CA . VAL A 1 98 ? 9.727 -6.457 -5.812 1.00 96.62 98 VAL A CA 1
ATOM 734 C C . VAL A 1 98 ? 9.833 -7.630 -4.857 1.00 96.62 98 VAL A C 1
ATOM 736 O O . VAL A 1 98 ? 10.547 -8.593 -5.128 1.00 96.62 98 VAL A O 1
ATOM 739 N N . VAL A 1 99 ? 9.086 -7.544 -3.763 1.00 96.00 99 VAL A N 1
ATOM 740 C CA . VAL A 1 99 ? 8.897 -8.628 -2.802 1.00 96.00 99 VAL A CA 1
ATOM 741 C C . VAL A 1 99 ? 7.452 -9.063 -2.927 1.00 96.00 99 VAL A C 1
ATOM 743 O O . VAL A 1 99 ? 6.544 -8.247 -2.801 1.00 96.00 99 VAL A O 1
ATOM 746 N N . SER A 1 100 ? 7.209 -10.327 -3.248 1.00 94.31 100 SER A N 1
ATOM 747 C CA . SER A 1 100 ? 5.850 -10.847 -3.353 1.00 94.31 100 SER A CA 1
ATOM 748 C C . SER A 1 100 ? 5.866 -12.366 -3.270 1.00 94.31 100 SER A C 1
ATOM 750 O O . SER A 1 100 ? 6.708 -12.987 -3.925 1.00 94.31 100 SER A O 1
ATOM 752 N N . PRO A 1 101 ? 4.883 -12.982 -2.588 1.00 88.50 101 PRO A N 1
ATOM 753 C CA . PRO A 1 101 ? 4.696 -14.423 -2.638 1.00 88.50 101 PRO A CA 1
ATOM 754 C C . PRO A 1 101 ? 4.666 -14.935 -4.084 1.00 88.50 101 PRO A C 1
ATOM 756 O O . PRO A 1 101 ? 3.978 -14.369 -4.938 1.00 88.50 101 PRO A O 1
ATOM 759 N N . GLY A 1 102 ? 5.409 -16.011 -4.346 1.00 88.81 102 GLY A N 1
ATOM 760 C CA . GLY A 1 102 ? 5.537 -16.628 -5.671 1.00 88.81 102 GLY A CA 1
ATOM 761 C C . GLY A 1 102 ? 6.759 -16.177 -6.478 1.00 88.81 102 GLY A C 1
ATOM 762 O O . GLY A 1 102 ? 7.062 -16.804 -7.492 1.00 88.81 102 GLY A O 1
ATOM 763 N N . ILE A 1 103 ? 7.482 -15.144 -6.036 1.00 92.12 103 ILE A N 1
ATOM 764 C CA . ILE A 1 103 ? 8.838 -14.853 -6.513 1.00 92.12 103 ILE A CA 1
ATOM 765 C C . ILE A 1 103 ? 9.830 -15.592 -5.605 1.00 92.12 103 ILE A C 1
ATOM 767 O O . ILE A 1 103 ? 9.657 -15.633 -4.393 1.00 92.12 103 ILE A O 1
ATOM 771 N N . ASP A 1 104 ? 10.846 -16.200 -6.215 1.00 92.94 104 ASP A N 1
ATOM 772 C CA . ASP A 1 104 ? 11.961 -16.841 -5.513 1.00 92.94 104 ASP A CA 1
ATOM 773 C C . ASP A 1 104 ? 12.702 -15.817 -4.634 1.00 92.94 104 ASP A C 1
ATOM 775 O O . ASP A 1 104 ? 13.061 -14.745 -5.127 1.00 92.94 104 ASP A O 1
ATOM 779 N N . GLU A 1 105 ? 12.913 -16.126 -3.352 1.00 93.12 105 GLU A N 1
ATOM 780 C CA . GLU A 1 105 ? 13.463 -15.185 -2.365 1.00 93.12 105 GLU A CA 1
ATOM 781 C C . GLU A 1 105 ? 14.877 -14.719 -2.736 1.00 93.12 105 GLU A C 1
ATOM 783 O O . GLU A 1 105 ? 15.207 -13.545 -2.554 1.00 93.12 105 GLU A O 1
ATOM 788 N N . ASP A 1 106 ? 15.664 -15.576 -3.397 1.00 94.12 106 ASP A N 1
ATOM 789 C CA . ASP A 1 106 ? 16.994 -15.232 -3.923 1.00 94.12 106 ASP A CA 1
ATOM 790 C C . ASP A 1 106 ? 16.937 -14.104 -4.975 1.00 94.12 106 ASP A C 1
ATOM 792 O O . ASP A 1 106 ? 17.944 -13.466 -5.298 1.00 94.12 106 ASP A O 1
ATOM 796 N N . ARG A 1 107 ? 15.749 -13.825 -5.529 1.00 95.00 107 ARG A N 1
ATOM 797 C CA . ARG A 1 107 ? 15.517 -12.754 -6.506 1.00 95.00 107 ARG A CA 1
ATOM 798 C C . ARG A 1 107 ? 15.009 -11.462 -5.884 1.00 95.00 107 ARG A C 1
ATOM 800 O O . ARG A 1 107 ? 14.981 -10.462 -6.599 1.00 95.00 107 ARG A O 1
ATOM 807 N N . TYR A 1 108 ? 14.646 -11.424 -4.602 1.00 96.25 108 TYR A N 1
ATOM 808 C CA . TYR A 1 108 ? 14.131 -10.198 -3.978 1.00 96.25 108 TYR A CA 1
ATOM 809 C C . TYR A 1 108 ? 15.142 -9.046 -4.008 1.00 96.25 108 TYR A C 1
ATOM 811 O O . TYR A 1 108 ? 14.758 -7.899 -4.233 1.00 96.25 108 TYR A O 1
ATOM 819 N N . ALA A 1 109 ? 16.437 -9.350 -3.888 1.00 96.31 109 ALA A N 1
ATOM 820 C CA . ALA A 1 109 ? 17.507 -8.359 -4.010 1.00 96.31 109 ALA A CA 1
ATOM 821 C C . ALA A 1 109 ? 17.926 -8.049 -5.459 1.00 96.31 109 ALA A C 1
ATOM 823 O O . ALA A 1 109 ? 18.847 -7.265 -5.690 1.00 96.31 109 ALA A O 1
ATOM 824 N N . SER A 1 110 ? 17.262 -8.634 -6.461 1.00 96.62 110 SER A N 1
ATOM 825 C CA . SER A 1 110 ? 17.527 -8.319 -7.865 1.00 96.62 110 SER A CA 1
ATOM 826 C C . SER A 1 110 ? 16.753 -7.062 -8.284 1.00 96.62 110 SER A C 1
ATOM 828 O O . SER A 1 110 ? 15.522 -7.058 -8.229 1.00 96.62 110 SER A O 1
ATOM 830 N N . PRO A 1 111 ? 17.425 -5.989 -8.745 1.00 94.75 111 PRO A N 1
ATOM 831 C CA . PRO A 1 111 ? 16.733 -4.779 -9.164 1.00 94.75 111 PRO A CA 1
ATOM 832 C C . PRO A 1 111 ? 15.970 -5.014 -10.474 1.00 94.75 111 PRO A C 1
ATOM 834 O O . PRO A 1 111 ? 16.543 -5.413 -11.491 1.00 94.75 111 PRO A O 1
ATOM 837 N N . GLY A 1 112 ? 14.676 -4.709 -10.461 1.00 93.81 112 GLY A N 1
ATOM 838 C CA . GLY A 1 112 ? 13.825 -4.608 -11.640 1.00 93.81 112 GLY A CA 1
ATOM 839 C C . GLY A 1 112 ? 13.747 -3.177 -12.173 1.00 93.81 112 GLY A C 1
ATOM 840 O O . GLY A 1 112 ? 14.255 -2.227 -11.568 1.00 93.81 112 GLY A O 1
ATOM 841 N N . ARG A 1 113 ? 13.085 -3.009 -13.323 1.00 93.19 113 ARG A N 1
ATOM 842 C CA . ARG A 1 113 ? 12.734 -1.688 -13.849 1.00 93.19 113 ARG A CA 1
ATOM 843 C C . ARG A 1 113 ? 11.306 -1.675 -14.386 1.00 93.19 113 ARG A C 1
ATOM 845 O O . ARG A 1 113 ? 10.998 -2.402 -15.327 1.00 93.19 113 ARG A O 1
ATOM 852 N N . THR A 1 114 ? 10.464 -0.808 -13.837 1.00 89.50 114 THR A N 1
ATOM 853 C CA . THR A 1 114 ? 9.169 -0.455 -14.418 1.00 89.50 114 THR A CA 1
ATOM 854 C C . THR A 1 114 ? 9.357 0.561 -15.541 1.00 89.50 114 THR A C 1
ATOM 856 O O . THR A 1 114 ? 10.270 1.394 -15.528 1.00 89.50 114 THR A O 1
ATOM 859 N N . LEU A 1 115 ? 8.509 0.472 -16.563 1.00 83.56 115 LEU A N 1
ATOM 860 C CA . LEU A 1 115 ? 8.547 1.381 -17.701 1.00 83.56 115 LEU A CA 1
ATOM 861 C C . LEU A 1 115 ? 7.474 2.448 -17.546 1.00 83.56 115 LEU A C 1
ATOM 863 O O . LEU A 1 115 ? 6.369 2.183 -17.077 1.00 83.56 115 LEU A O 1
ATOM 867 N N . ARG A 1 116 ? 7.813 3.665 -17.972 1.00 81.50 116 ARG A N 1
ATOM 868 C CA . ARG A 1 116 ? 6.867 4.774 -18.004 1.00 81.50 116 ARG A CA 1
ATOM 869 C C . ARG A 1 116 ? 5.708 4.415 -18.929 1.00 81.50 116 ARG A C 1
ATOM 871 O O . ARG A 1 116 ? 5.920 4.158 -20.114 1.00 81.50 116 ARG A O 1
ATOM 878 N N . PHE A 1 117 ? 4.495 4.484 -18.396 1.00 80.25 117 PHE A N 1
ATOM 879 C CA . PHE A 1 117 ? 3.294 4.480 -19.211 1.00 80.25 117 PHE A CA 1
ATOM 880 C C . PHE A 1 117 ? 3.188 5.824 -19.941 1.00 80.25 117 PHE A C 1
ATOM 882 O O . PHE A 1 117 ? 3.258 6.885 -19.318 1.00 80.25 117 PHE A O 1
ATOM 889 N N . THR A 1 118 ? 3.105 5.795 -21.269 1.00 83.44 118 THR A N 1
ATOM 890 C CA . THR A 1 118 ? 3.044 7.014 -22.092 1.00 83.44 118 THR A CA 1
ATOM 891 C C . THR A 1 118 ? 1.683 7.124 -22.771 1.00 83.44 118 THR A C 1
ATOM 893 O O . THR A 1 118 ? 1.016 6.101 -22.918 1.00 83.44 118 THR A O 1
ATOM 896 N N . PRO A 1 119 ? 1.2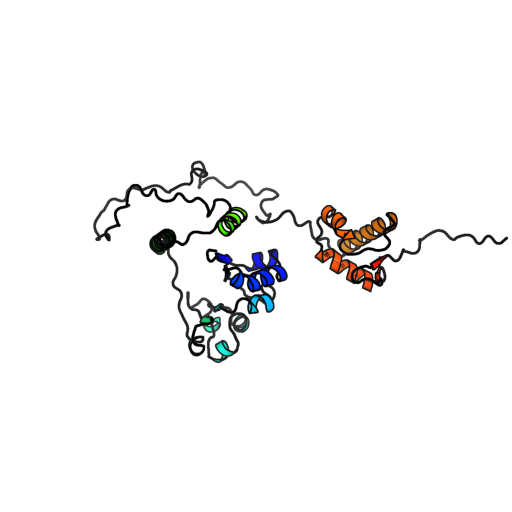81 8.309 -23.266 1.00 85.25 119 PRO A N 1
ATOM 897 C CA . PRO A 1 119 ? 0.054 8.444 -24.054 1.00 85.25 119 PRO A CA 1
ATOM 898 C C . PRO A 1 119 ? -0.017 7.466 -25.239 1.00 85.25 119 PRO A C 1
ATOM 900 O O . PRO A 1 119 ? -1.071 6.925 -25.534 1.00 85.25 119 PRO A O 1
ATOM 903 N N . ARG A 1 120 ? 1.128 7.121 -25.848 1.00 84.81 120 ARG A N 1
ATOM 904 C CA . ARG A 1 120 ? 1.210 6.113 -26.925 1.00 84.81 120 ARG A CA 1
ATOM 905 C C . ARG A 1 120 ? 0.856 4.690 -26.480 1.00 84.81 120 ARG A C 1
ATOM 907 O O . ARG A 1 120 ? 0.626 3.822 -27.311 1.00 84.81 120 ARG A O 1
ATOM 914 N N . SER A 1 121 ? 0.877 4.423 -25.179 1.00 84.06 121 SER A N 1
ATOM 915 C CA . SER A 1 121 ? 0.531 3.127 -24.597 1.00 84.06 121 SER A CA 1
ATOM 916 C C . SER A 1 121 ? -0.974 2.995 -24.325 1.00 84.06 121 SER A C 1
ATOM 918 O O . SER A 1 121 ? -1.426 1.887 -24.035 1.00 84.06 121 SER A O 1
ATOM 920 N N . VAL A 1 122 ? -1.744 4.089 -24.429 1.00 82.69 122 VAL A N 1
ATOM 921 C CA . VAL A 1 122 ? -3.190 4.122 -24.149 1.00 82.69 122 VAL A CA 1
ATOM 922 C C . VAL A 1 122 ? -3.952 3.201 -25.095 1.00 82.69 122 VAL A C 1
ATOM 924 O O . VAL A 1 122 ? -4.683 2.341 -24.611 1.00 82.69 122 VAL A O 1
ATOM 927 N N . ASP A 1 123 ? -3.712 3.291 -26.404 1.00 83.94 123 ASP A N 1
ATOM 928 C CA . ASP A 1 123 ? -4.404 2.466 -27.407 1.00 83.94 123 ASP A CA 1
ATOM 929 C C . ASP A 1 123 ? -4.201 0.968 -27.146 1.00 83.94 123 ASP A C 1
ATOM 931 O O . ASP A 1 123 ? -5.143 0.176 -27.165 1.00 83.94 123 ASP A O 1
ATOM 935 N N . THR A 1 124 ? -2.970 0.572 -26.809 1.00 84.56 124 THR A N 1
ATOM 936 C CA . THR A 1 124 ? -2.641 -0.815 -26.454 1.00 84.56 124 THR A CA 1
ATOM 937 C C . THR A 1 124 ? -3.410 -1.280 -25.215 1.00 84.56 124 THR A C 1
ATOM 939 O O . THR A 1 124 ? -3.913 -2.404 -25.186 1.00 84.56 124 THR A O 1
ATOM 942 N N . MET A 1 125 ? -3.545 -0.427 -24.195 1.00 79.62 125 MET A N 1
ATOM 943 C CA . MET A 1 125 ? -4.317 -0.764 -22.994 1.00 79.62 125 MET A CA 1
ATOM 944 C C . MET A 1 125 ? -5.820 -0.796 -23.250 1.00 79.62 125 MET A C 1
ATOM 946 O O . MET A 1 125 ? -6.504 -1.660 -22.704 1.00 79.62 125 MET A O 1
ATOM 950 N N . GLN A 1 126 ? -6.342 0.091 -24.096 1.00 82.44 126 GLN A N 1
ATOM 951 C CA . GLN A 1 126 ? -7.741 0.050 -24.517 1.00 82.44 126 GLN A CA 1
ATOM 952 C C . GLN A 1 126 ? -8.046 -1.254 -25.258 1.00 82.44 126 GLN A C 1
ATOM 954 O O . GLN A 1 126 ? -9.043 -1.910 -24.958 1.00 82.44 126 GLN A O 1
ATOM 959 N N . LEU A 1 127 ? -7.160 -1.685 -26.161 1.00 86.50 127 LEU A N 1
ATOM 960 C CA . LEU A 1 127 ? -7.285 -2.972 -26.846 1.00 86.50 127 LEU A CA 1
ATOM 961 C C . LEU A 1 127 ? -7.274 -4.146 -25.862 1.00 86.50 127 LEU A C 1
ATOM 963 O O . LEU A 1 127 ? -8.102 -5.049 -25.988 1.00 86.50 127 LEU A O 1
ATOM 967 N N . LEU A 1 128 ? -6.389 -4.123 -24.861 1.00 82.38 128 LEU A N 1
ATOM 968 C CA . LEU A 1 128 ? -6.353 -5.143 -23.812 1.00 82.38 128 LEU A CA 1
ATOM 969 C C . LEU A 1 128 ? -7.649 -5.162 -22.985 1.00 82.38 128 LEU A C 1
ATOM 971 O O . LEU A 1 128 ? -8.191 -6.235 -22.724 1.00 82.38 128 LEU A O 1
ATOM 975 N N . ALA A 1 129 ? -8.170 -3.993 -22.607 1.00 78.12 129 ALA A N 1
ATOM 976 C CA . ALA A 1 129 ? -9.415 -3.872 -21.852 1.00 78.12 129 ALA A CA 1
ATOM 977 C C . ALA A 1 129 ? -10.623 -4.383 -22.656 1.00 78.12 129 ALA A C 1
ATOM 979 O O . ALA A 1 129 ? -11.417 -5.177 -22.148 1.00 78.12 129 ALA A O 1
ATOM 980 N N . LEU A 1 130 ? -10.727 -3.998 -23.933 1.00 81.44 130 LEU A N 1
ATOM 981 C CA . LEU A 1 130 ? -11.760 -4.487 -24.850 1.00 81.44 130 LEU A CA 1
ATOM 982 C C . LEU A 1 130 ? -11.667 -6.001 -25.044 1.00 81.44 130 LEU A C 1
ATOM 984 O O . LEU A 1 130 ? -12.688 -6.693 -25.056 1.00 81.44 130 LEU A O 1
ATOM 988 N N . TRP A 1 131 ? -10.450 -6.529 -25.183 1.00 85.31 131 TRP A N 1
ATOM 989 C CA . TRP A 1 131 ? -10.226 -7.966 -25.264 1.00 85.31 131 TRP A CA 1
ATOM 990 C C . TRP A 1 131 ? -10.707 -8.664 -23.988 1.00 85.31 131 TRP A C 1
ATOM 992 O O . TRP A 1 131 ? -11.495 -9.603 -24.087 1.00 85.31 131 TRP A O 1
ATOM 1002 N N . ALA A 1 132 ? -10.327 -8.177 -22.804 1.00 76.88 132 ALA A N 1
ATOM 1003 C CA . ALA A 1 132 ? -10.739 -8.761 -21.527 1.00 76.88 132 ALA A CA 1
ATOM 1004 C C . ALA A 1 132 ? -12.269 -8.772 -21.366 1.00 76.88 132 ALA A C 1
ATOM 1006 O O . ALA A 1 132 ? -12.848 -9.794 -20.993 1.00 76.88 132 ALA A O 1
ATOM 1007 N N . GLN A 1 133 ? -12.938 -7.671 -21.721 1.00 75.31 133 GLN A N 1
ATOM 1008 C CA . GLN A 1 133 ? -14.397 -7.571 -21.667 1.00 75.31 133 GLN A CA 1
ATOM 1009 C C . GLN A 1 133 ? -15.074 -8.590 -22.596 1.00 75.31 133 GLN A C 1
ATOM 1011 O O . GLN A 1 133 ? -15.986 -9.300 -22.171 1.00 75.31 133 GLN A O 1
ATOM 1016 N N . ARG A 1 134 ? -14.596 -8.722 -23.844 1.00 79.81 134 ARG A N 1
ATOM 1017 C CA . ARG A 1 134 ? -15.112 -9.719 -24.805 1.00 79.81 134 ARG A CA 1
ATOM 1018 C C . ARG A 1 134 ? -14.905 -11.160 -24.339 1.00 79.81 134 ARG A C 1
ATOM 1020 O O . ARG A 1 134 ? -15.676 -12.030 -24.730 1.00 79.81 134 ARG A O 1
ATOM 1027 N N . HIS A 1 135 ? -13.893 -11.408 -23.511 1.00 79.62 135 HIS A N 1
ATOM 1028 C CA . HIS A 1 135 ? -13.547 -12.738 -23.004 1.00 79.62 135 HIS A CA 1
ATOM 1029 C C . HIS A 1 135 ? -14.067 -12.992 -21.580 1.00 79.62 135 HIS A C 1
ATOM 1031 O O . HIS A 1 135 ? -13.565 -13.870 -20.882 1.00 79.62 135 HIS A O 1
ATOM 1037 N N . GLY A 1 136 ? -15.111 -12.270 -21.160 1.00 67.94 136 GLY A N 1
ATOM 1038 C CA . GLY A 1 136 ? -15.884 -12.609 -19.964 1.00 67.94 136 GLY A CA 1
ATOM 1039 C C . GLY A 1 136 ? -15.463 -11.891 -18.684 1.00 67.94 136 GLY A C 1
ATOM 1040 O O . GLY A 1 136 ? -15.928 -12.267 -17.609 1.00 67.94 136 GLY A O 1
ATOM 1041 N N . ALA A 1 137 ? -14.643 -10.838 -18.765 1.00 67.94 137 ALA A N 1
ATOM 1042 C CA . ALA A 1 137 ? -14.394 -9.943 -17.634 1.00 67.94 137 ALA A CA 1
ATOM 1043 C C . ALA A 1 137 ? -15.593 -8.998 -17.400 1.00 67.94 137 ALA A C 1
ATOM 1045 O O . ALA A 1 137 ? -15.496 -7.783 -17.560 1.00 67.94 137 ALA A O 1
ATOM 1046 N N . THR A 1 138 ? -16.758 -9.555 -17.062 1.00 67.31 138 THR A N 1
ATOM 1047 C CA . THR A 1 138 ? -17.956 -8.786 -16.696 1.00 67.31 138 THR A CA 1
ATOM 1048 C C . THR A 1 138 ? -18.084 -8.698 -15.184 1.00 67.31 138 THR A C 1
ATOM 1050 O O . THR A 1 138 ? -18.032 -9.724 -14.500 1.00 67.31 138 THR A O 1
ATOM 1053 N N . ALA A 1 139 ? -18.293 -7.491 -14.656 1.00 64.75 139 ALA A N 1
ATOM 1054 C CA . ALA A 1 139 ? -18.571 -7.322 -13.237 1.00 64.75 139 ALA A CA 1
ATOM 1055 C C . ALA A 1 139 ? -19.933 -7.946 -12.869 1.00 64.75 139 ALA A C 1
ATOM 1057 O O . ALA A 1 139 ? -20.890 -7.808 -13.631 1.00 64.75 139 ALA A O 1
ATOM 1058 N N . ASP A 1 140 ? -20.051 -8.617 -11.716 1.00 65.94 140 ASP A N 1
ATOM 1059 C CA . ASP A 1 140 ? -21.359 -9.084 -11.244 1.00 65.94 140 ASP A CA 1
ATOM 1060 C C . ASP A 1 140 ? -22.206 -7.929 -10.691 1.00 65.94 140 ASP A C 1
ATOM 1062 O O . ASP A 1 140 ? -21.727 -6.812 -10.483 1.00 65.94 140 ASP A O 1
ATOM 1066 N N . SER A 1 141 ? -23.492 -8.192 -10.454 1.00 68.56 141 SER A N 1
ATOM 1067 C CA . SER A 1 141 ? -24.456 -7.178 -10.019 1.00 68.56 141 SER A CA 1
ATOM 1068 C C . SER A 1 141 ? -24.117 -6.510 -8.682 1.00 68.56 141 SER A C 1
ATOM 1070 O O . SER A 1 141 ? -24.520 -5.368 -8.462 1.00 68.56 141 SER A O 1
ATOM 1072 N N . VAL A 1 142 ? -23.415 -7.205 -7.782 1.00 68.12 142 VAL A N 1
ATOM 1073 C CA . VAL A 1 142 ? -22.966 -6.665 -6.491 1.00 68.12 142 VAL A CA 1
ATOM 1074 C C . VAL A 1 142 ? -21.805 -5.708 -6.726 1.00 68.12 142 VAL A C 1
ATOM 1076 O O . VAL A 1 142 ? -21.881 -4.555 -6.302 1.00 68.12 142 VAL A O 1
ATOM 1079 N N . THR A 1 143 ? -20.786 -6.133 -7.477 1.00 63.94 143 THR A N 1
ATOM 1080 C CA . THR A 1 143 ? -19.641 -5.279 -7.835 1.00 63.94 143 THR A CA 1
ATOM 1081 C C . THR A 1 143 ? -20.084 -4.050 -8.629 1.00 63.94 143 THR A C 1
ATOM 1083 O O . THR A 1 143 ? -19.685 -2.934 -8.309 1.00 63.94 143 THR A O 1
ATOM 1086 N N . ALA A 1 144 ? -20.964 -4.217 -9.618 1.00 67.94 144 ALA A N 1
ATOM 1087 C CA . ALA A 1 144 ? -21.489 -3.111 -10.416 1.00 67.94 144 ALA A CA 1
ATOM 1088 C C . ALA A 1 144 ? -22.267 -2.095 -9.561 1.00 67.94 144 ALA A C 1
ATOM 1090 O O . ALA A 1 144 ? -22.148 -0.888 -9.767 1.00 67.94 144 ALA A O 1
ATOM 1091 N N . ARG A 1 145 ? -23.038 -2.567 -8.570 1.00 67.38 145 ARG A N 1
ATOM 1092 C CA . ARG A 1 145 ? -23.760 -1.696 -7.632 1.00 67.38 145 ARG A CA 1
ATOM 1093 C C . ARG A 1 145 ? -22.806 -0.944 -6.706 1.00 67.38 145 ARG A C 1
ATOM 1095 O O . ARG A 1 145 ? -23.016 0.245 -6.487 1.00 67.38 145 ARG A O 1
ATOM 1102 N N . ALA A 1 146 ? -21.776 -1.616 -6.193 1.00 65.00 146 ALA A N 1
ATOM 1103 C CA . ALA A 1 146 ? -20.753 -0.988 -5.361 1.00 65.00 146 ALA A CA 1
ATOM 1104 C C . ALA A 1 146 ? -19.995 0.101 -6.139 1.00 65.00 146 ALA A C 1
ATOM 1106 O O . ALA A 1 146 ? -19.890 1.228 -5.664 1.00 65.00 146 ALA A O 1
ATOM 1107 N N . LEU A 1 147 ? -19.570 -0.193 -7.373 1.00 62.81 147 LEU A N 1
ATOM 1108 C CA . LEU A 1 147 ? -18.904 0.779 -8.247 1.00 62.81 147 LEU A CA 1
ATOM 1109 C C . LEU A 1 147 ? -19.803 1.972 -8.581 1.00 62.81 147 LEU A C 1
ATOM 1111 O O . LEU A 1 147 ? -19.339 3.106 -8.538 1.00 62.81 147 LEU A O 1
ATOM 1115 N N . LYS A 1 148 ? -21.095 1.743 -8.843 1.00 65.25 148 LYS A N 1
ATOM 1116 C CA . LYS A 1 148 ? -22.059 2.826 -9.080 1.00 65.25 148 LYS A CA 1
ATOM 1117 C C . LYS A 1 148 ? -22.251 3.719 -7.849 1.00 65.25 148 LYS A C 1
ATOM 1119 O O . LYS A 1 148 ? -22.451 4.918 -7.999 1.00 65.25 148 LYS A O 1
ATOM 1124 N N . GLY A 1 149 ? -22.200 3.146 -6.645 1.00 63.75 149 GLY A N 1
ATOM 1125 C CA . GLY A 1 149 ? -22.317 3.896 -5.393 1.00 63.75 149 GLY A CA 1
ATOM 1126 C C . GLY A 1 149 ? -21.082 4.735 -5.055 1.00 63.75 149 GLY A C 1
ATOM 1127 O O . GLY A 1 149 ? -21.231 5.805 -4.479 1.00 63.75 149 GLY A O 1
ATOM 1128 N N . VAL A 1 150 ? -19.884 4.265 -5.420 1.00 56.78 150 VAL A N 1
ATOM 1129 C CA . VAL A 1 150 ? -18.608 4.928 -5.087 1.00 56.78 150 VAL A CA 1
ATOM 1130 C C . VAL A 1 150 ? -18.146 5.893 -6.178 1.00 56.78 150 VAL A C 1
ATOM 1132 O O . VAL A 1 150 ? -17.668 6.976 -5.869 1.00 56.78 150 VAL A O 1
ATOM 1135 N N . ALA A 1 151 ? -18.279 5.514 -7.449 1.00 52.38 151 ALA A N 1
ATOM 1136 C CA . ALA A 1 151 ? -17.715 6.259 -8.573 1.00 52.38 151 ALA A CA 1
ATOM 1137 C C . ALA A 1 151 ? -18.771 6.791 -9.559 1.00 52.38 151 ALA A C 1
ATOM 1139 O O . ALA A 1 151 ? -18.427 7.291 -10.630 1.00 52.38 151 ALA A O 1
ATOM 1140 N N . GLY A 1 152 ? -20.061 6.662 -9.229 1.00 59.28 152 GLY A N 1
ATOM 1141 C CA . GLY A 1 152 ? -21.156 7.128 -10.077 1.00 59.28 152 GLY A CA 1
ATOM 1142 C C . GLY A 1 152 ? -21.120 6.512 -11.482 1.00 59.28 152 GLY A C 1
ATOM 1143 O O . GLY A 1 152 ? -20.954 5.300 -11.659 1.00 59.28 152 GLY A O 1
ATOM 1144 N N . THR A 1 153 ? -21.283 7.360 -12.495 1.00 52.62 153 THR A N 1
ATOM 1145 C CA . THR A 1 153 ? -21.211 7.012 -13.926 1.00 52.62 153 THR A CA 1
ATOM 1146 C C . THR A 1 153 ? -19.794 7.056 -14.501 1.00 52.62 153 THR A C 1
ATOM 1148 O O . THR A 1 153 ? -19.589 6.552 -15.600 1.00 52.62 153 THR A O 1
ATOM 1151 N N . ALA A 1 154 ? -18.792 7.552 -13.763 1.00 47.66 154 ALA A N 1
ATOM 1152 C CA . ALA A 1 154 ? -17.431 7.752 -14.284 1.00 47.66 154 ALA A CA 1
ATOM 1153 C C . ALA A 1 154 ? -16.789 6.464 -14.848 1.00 47.66 154 ALA A C 1
ATOM 1155 O O . ALA A 1 154 ? -15.982 6.500 -15.782 1.00 47.66 154 ALA A O 1
ATOM 1156 N N . TYR A 1 155 ? -17.194 5.304 -14.314 1.00 45.19 155 TYR A N 1
ATOM 1157 C CA . TYR A 1 155 ? -16.729 3.982 -14.751 1.00 45.19 155 TYR A CA 1
ATOM 1158 C C . TYR A 1 155 ? -17.859 3.012 -15.123 1.00 45.19 155 TYR A C 1
ATOM 1160 O O . TYR A 1 155 ? -17.582 1.889 -15.547 1.00 45.19 155 TYR A O 1
ATOM 1168 N N . THR A 1 156 ? -19.130 3.406 -14.980 1.00 45.66 156 THR A N 1
ATOM 1169 C CA . THR A 1 156 ? -20.283 2.557 -15.317 1.00 45.66 156 THR A CA 1
ATOM 1170 C C . THR A 1 156 ? -21.107 3.207 -16.425 1.00 45.66 156 THR A C 1
ATOM 1172 O O . THR A 1 156 ? -21.549 4.339 -16.291 1.00 45.66 156 THR A O 1
ATOM 1175 N N . GLY A 1 157 ? -21.317 2.487 -17.534 1.00 45.50 157 GLY A N 1
ATOM 1176 C CA . GLY A 1 157 ? -22.133 2.973 -18.653 1.00 45.50 157 GLY A CA 1
ATOM 1177 C C . GLY A 1 157 ? -21.374 3.604 -19.823 1.00 45.50 157 GLY A C 1
ATOM 1178 O O . GLY A 1 157 ? -22.022 4.206 -20.673 1.00 45.50 157 GLY A O 1
ATOM 1179 N N . ARG A 1 158 ? -20.043 3.433 -19.934 1.00 48.94 158 ARG A N 1
ATOM 1180 C CA . ARG A 1 158 ? -19.350 3.754 -21.196 1.00 48.94 158 ARG A CA 1
ATOM 1181 C C . ARG A 1 158 ? -20.008 2.965 -22.322 1.00 48.94 158 ARG A C 1
ATOM 1183 O O . ARG A 1 158 ? -20.113 1.740 -22.224 1.00 48.94 158 ARG A O 1
ATOM 1190 N N . ALA A 1 159 ? -20.486 3.680 -23.339 1.00 39.69 159 ALA A N 1
ATOM 1191 C CA . ALA A 1 159 ? -21.172 3.083 -24.470 1.00 39.69 159 ALA A CA 1
ATOM 1192 C C . ALA A 1 159 ? -20.309 1.949 -25.032 1.00 39.69 159 ALA A C 1
ATOM 1194 O O . ALA A 1 159 ? -19.147 2.151 -25.392 1.00 39.69 159 ALA A O 1
ATOM 1195 N N . ALA A 1 160 ? -20.863 0.736 -25.058 1.00 44.56 160 ALA A N 1
ATOM 1196 C CA . ALA A 1 160 ? -20.246 -0.339 -25.810 1.00 44.56 160 ALA A CA 1
ATOM 1197 C C . ALA A 1 160 ? -20.161 0.139 -27.267 1.00 44.56 160 ALA A C 1
ATOM 1199 O O . ALA A 1 160 ? -21.177 0.617 -27.780 1.00 44.56 160 ALA A O 1
ATOM 1200 N N . PRO A 1 161 ? -18.997 0.054 -27.936 1.00 40.09 161 PRO A N 1
ATOM 1201 C CA . PRO A 1 161 ? -18.951 0.324 -29.360 1.00 40.09 161 PRO A CA 1
ATOM 1202 C C . PRO A 1 161 ? -19.932 -0.636 -30.026 1.00 40.09 161 PRO A C 1
ATOM 1204 O O . PRO A 1 161 ? -19.852 -1.855 -29.837 1.00 40.09 161 PRO A O 1
ATOM 1207 N N . ASP A 1 162 ? -20.904 -0.051 -30.716 1.00 38.34 162 ASP A N 1
ATOM 1208 C CA . ASP A 1 162 ? -22.006 -0.756 -31.341 1.00 38.34 162 ASP A CA 1
ATOM 1209 C C . ASP A 1 162 ? -21.443 -1.888 -32.210 1.00 38.34 162 ASP A C 1
ATOM 1211 O O . ASP A 1 162 ? -20.593 -1.681 -33.080 1.00 38.34 162 ASP A O 1
ATOM 1215 N N . THR A 1 163 ? -21.866 -3.123 -31.947 1.00 42.22 163 THR A N 1
ATOM 1216 C CA . THR A 1 163 ? -21.305 -4.321 -32.604 1.00 42.22 163 THR A CA 1
ATOM 1217 C C . THR A 1 163 ? -21.803 -4.497 -34.046 1.00 42.22 163 THR A C 1
ATOM 1219 O O . THR A 1 163 ? -21.629 -5.558 -34.643 1.00 42.22 163 THR A O 1
ATOM 1222 N N . GLY A 1 164 ? -22.379 -3.445 -34.636 1.00 38.84 164 GLY A N 1
ATOM 1223 C CA . GLY A 1 164 ? -22.907 -3.416 -35.999 1.00 38.84 164 GLY A CA 1
ATOM 1224 C C . GLY A 1 164 ? -21.919 -3.000 -37.092 1.00 38.84 164 GLY A C 1
ATOM 1225 O O . GLY A 1 164 ? -22.242 -3.153 -38.267 1.00 38.84 164 GLY A O 1
ATOM 1226 N N . SER A 1 165 ? -20.719 -2.515 -36.763 1.00 40.38 165 SER A N 1
ATOM 1227 C CA . SER A 1 165 ? -19.701 -2.219 -37.778 1.00 40.38 165 SER A CA 1
ATOM 1228 C C . SER A 1 165 ? -18.310 -2.457 -37.206 1.00 40.38 165 SER A C 1
ATOM 1230 O O . SER A 1 165 ? -17.855 -1.743 -36.317 1.00 40.38 165 SER A O 1
ATOM 1232 N N . ALA A 1 166 ? -17.641 -3.516 -37.664 1.00 32.62 166 ALA A N 1
ATOM 1233 C CA . ALA A 1 166 ? -16.271 -3.795 -37.260 1.00 32.62 166 ALA A CA 1
ATOM 1234 C C . ALA A 1 166 ? -15.377 -2.607 -37.670 1.00 32.62 166 ALA A C 1
ATOM 1236 O O . ALA A 1 166 ? -15.310 -2.309 -38.865 1.00 32.62 166 ALA A O 1
ATOM 1237 N N . PRO A 1 167 ? -14.671 -1.937 -36.739 1.00 35.38 167 PRO A N 1
ATOM 1238 C CA . PRO A 1 167 ? -13.654 -0.982 -37.138 1.00 35.38 167 PRO A CA 1
ATOM 1239 C C . PRO A 1 167 ? -12.569 -1.762 -37.879 1.00 35.38 167 PRO A C 1
ATOM 1241 O O . PRO A 1 167 ? -12.092 -2.800 -37.406 1.00 35.38 167 PRO A O 1
ATOM 1244 N N . ALA A 1 168 ? -12.223 -1.294 -39.076 1.00 37.75 168 ALA A N 1
ATOM 1245 C CA . ALA A 1 168 ? -11.107 -1.836 -39.825 1.00 37.75 168 ALA A CA 1
ATOM 1246 C C . ALA A 1 168 ? -9.868 -1.823 -38.921 1.00 37.75 168 ALA A C 1
ATOM 1248 O O . ALA A 1 168 ? -9.506 -0.790 -38.360 1.00 37.75 168 ALA A O 1
ATOM 1249 N N . VAL A 1 169 ? -9.242 -2.988 -38.763 1.00 34.34 169 VAL A N 1
ATOM 1250 C CA . VAL A 1 169 ? -7.948 -3.131 -38.093 1.00 34.34 169 VAL A CA 1
ATOM 1251 C C . VAL A 1 169 ? -7.008 -2.075 -38.690 1.00 34.34 169 VAL A C 1
ATOM 1253 O O . VAL A 1 169 ? -6.851 -2.074 -39.918 1.00 34.34 169 VAL A O 1
ATOM 1256 N N . PRO A 1 170 ? -6.397 -1.169 -37.902 1.00 32.97 170 PRO A N 1
ATOM 1257 C CA . PRO A 1 170 ? -5.496 -0.183 -38.470 1.00 32.97 170 PRO A CA 1
ATOM 1258 C C . PRO A 1 170 ? -4.312 -0.947 -39.058 1.00 32.97 170 PRO A C 1
ATOM 1260 O O . PRO A 1 170 ? -3.559 -1.610 -38.341 1.00 32.97 170 PRO A O 1
ATOM 1263 N N . ARG A 1 171 ? -4.160 -0.905 -40.384 1.00 34.12 171 ARG A N 1
ATOM 1264 C CA . ARG A 1 171 ? -2.909 -1.322 -41.016 1.00 34.12 171 ARG A CA 1
ATOM 1265 C C . ARG A 1 171 ? -1.809 -0.414 -40.475 1.00 34.12 171 ARG A C 1
ATOM 1267 O O . ARG A 1 171 ? -1.989 0.800 -40.424 1.00 34.12 171 ARG A O 1
ATOM 1274 N N . ALA A 1 172 ? -0.692 -1.015 -40.070 1.00 34.25 172 ALA A N 1
ATOM 1275 C CA . ALA A 1 172 ? 0.505 -0.292 -39.667 1.00 34.25 172 ALA A CA 1
ATOM 1276 C C . ALA A 1 172 ? 0.830 0.791 -40.713 1.00 34.25 172 ALA A C 1
ATOM 1278 O O . ALA A 1 172 ? 1.015 0.479 -41.892 1.00 34.25 172 ALA A O 1
ATOM 1279 N N . ARG A 1 173 ? 0.835 2.061 -40.283 1.00 32.97 173 ARG A N 1
ATOM 1280 C CA . ARG A 1 173 ? 1.184 3.207 -41.131 1.00 32.97 173 ARG A CA 1
ATOM 1281 C C . ARG A 1 173 ? 2.609 3.015 -41.641 1.00 32.97 173 ARG A C 1
ATOM 1283 O O . ARG A 1 173 ? 3.536 2.888 -40.847 1.00 32.97 173 ARG A O 1
ATOM 1290 N N . THR A 1 174 ? 2.762 2.982 -42.959 1.00 32.47 174 THR A N 1
ATOM 1291 C CA . THR A 1 174 ? 4.059 3.221 -43.598 1.00 32.47 174 THR A CA 1
ATOM 1292 C C . THR A 1 174 ? 4.225 4.738 -43.674 1.00 32.47 174 THR A C 1
ATOM 1294 O O . THR A 1 174 ? 3.246 5.444 -43.909 1.00 32.47 174 THR A O 1
ATOM 1297 N N . GLU A 1 175 ? 5.419 5.232 -43.366 1.00 40.09 175 GLU A N 1
ATOM 1298 C CA . GLU A 1 175 ? 5.764 6.655 -43.383 1.00 40.09 175 GLU A CA 1
ATOM 1299 C C . GLU A 1 175 ? 5.588 7.209 -44.803 1.00 40.09 175 GLU A C 1
ATOM 1301 O O . GLU A 1 175 ? 6.414 6.904 -45.649 1.00 40.09 175 GLU A O 1
ATOM 1306 N N . GLU A 1 176 ? 4.487 7.924 -45.066 1.00 40.94 176 GLU A N 1
ATOM 1307 C CA . GLU A 1 176 ? 4.285 8.941 -46.121 1.00 40.94 176 GLU A CA 1
ATOM 1308 C C . GLU A 1 176 ? 2.772 9.200 -46.294 1.00 40.94 176 GLU A C 1
ATOM 1310 O O . GLU A 1 176 ? 2.111 8.551 -47.100 1.00 40.94 176 GLU A O 1
ATOM 1315 N N . ASP A 1 177 ? 2.205 10.143 -45.530 1.00 31.83 177 ASP A N 1
ATOM 1316 C CA . ASP A 1 177 ? 0.947 10.813 -45.906 1.00 31.83 177 ASP A CA 1
ATOM 1317 C C . ASP A 1 177 ? 0.856 12.210 -45.245 1.00 31.83 177 ASP A C 1
ATOM 1319 O O . ASP A 1 177 ? 0.809 12.300 -44.011 1.00 31.83 177 ASP A O 1
ATOM 1323 N N . PRO A 1 178 ? 0.901 13.318 -46.012 1.00 44.25 178 PRO A N 1
ATOM 1324 C CA . PRO A 1 178 ? 0.767 14.669 -45.492 1.00 44.25 178 PRO A CA 1
ATOM 1325 C C . PRO A 1 178 ? -0.705 15.097 -45.539 1.00 44.25 178 PRO A C 1
ATOM 1327 O O . PRO A 1 178 ? -1.197 15.578 -46.557 1.00 44.25 178 PRO A O 1
ATOM 1330 N N . GLY A 1 179 ? -1.410 14.965 -44.417 1.00 38.38 179 GLY A N 1
ATOM 1331 C CA . GLY A 1 179 ? -2.795 15.425 -44.327 1.00 38.38 179 GLY A CA 1
ATOM 1332 C C . GLY A 1 179 ? -3.470 15.049 -43.019 1.00 38.38 179 GLY A C 1
ATOM 1333 O O . GLY A 1 179 ? -4.328 14.177 -43.000 1.00 38.38 179 GLY A O 1
ATOM 1334 N N . VAL A 1 180 ? -3.095 15.705 -41.921 1.00 36.84 180 VAL A N 1
ATOM 1335 C CA . VAL A 1 180 ? -3.896 15.689 -40.689 1.00 36.84 180 VAL A CA 1
ATOM 1336 C C . VAL A 1 180 ? -4.470 17.088 -40.516 1.00 36.84 180 VAL A C 1
ATOM 1338 O O . VAL A 1 180 ? -3.828 17.969 -39.953 1.00 36.84 180 VAL A O 1
ATOM 1341 N N . THR A 1 181 ? -5.654 17.314 -41.078 1.00 37.22 181 THR A N 1
ATOM 1342 C CA . THR A 1 181 ? -6.557 18.358 -40.587 1.00 37.22 181 THR A CA 1
ATOM 1343 C C . THR A 1 181 ? -7.172 17.862 -39.284 1.00 37.22 181 THR A C 1
ATOM 1345 O O . THR A 1 181 ? -7.599 16.711 -39.226 1.00 37.22 181 THR A O 1
ATOM 1348 N N . GLU A 1 182 ? -7.154 18.717 -38.261 1.00 46.97 182 GLU A N 1
ATOM 1349 C CA . GLU A 1 182 ? -7.723 18.520 -36.922 1.00 46.97 182 GLU A CA 1
ATOM 1350 C C . GLU A 1 182 ? -9.028 17.711 -36.930 1.00 46.97 182 GLU A C 1
ATOM 1352 O O . GLU A 1 182 ? -10.058 18.174 -37.417 1.00 46.97 182 GLU A O 1
ATOM 1357 N N . GLU A 1 183 ? -8.993 16.513 -36.346 1.00 41.38 183 GLU A N 1
ATOM 1358 C CA . GLU A 1 183 ? -10.192 15.851 -35.838 1.00 41.38 183 GLU A CA 1
ATOM 1359 C C . GLU A 1 183 ? -10.320 16.234 -34.362 1.00 41.38 183 GLU A C 1
ATOM 1361 O O . GLU A 1 183 ? -9.408 16.003 -33.565 1.00 41.38 183 GLU A O 1
ATOM 1366 N N . GLY A 1 184 ? -11.420 16.928 -34.062 1.00 43.09 184 GLY A N 1
ATOM 1367 C CA . GLY A 1 184 ? -11.650 17.673 -32.831 1.00 43.09 184 GLY A CA 1
ATOM 1368 C C . GLY A 1 184 ? -11.590 16.837 -31.558 1.00 43.09 184 GLY A C 1
ATOM 1369 O O . GLY A 1 184 ? -11.888 15.640 -31.549 1.00 43.09 184 GLY A O 1
ATOM 1370 N N . LEU A 1 185 ? -11.214 17.509 -30.468 1.00 43.50 185 LEU A N 1
ATOM 1371 C CA . LEU A 1 185 ? -11.329 16.963 -29.125 1.00 43.50 185 LEU A CA 1
ATOM 1372 C C . LEU A 1 185 ? -12.754 16.445 -28.905 1.00 43.50 185 LEU A C 1
ATOM 1374 O O . LEU A 1 185 ? -13.738 17.131 -29.178 1.00 43.50 185 LEU A O 1
ATOM 1378 N N . LEU A 1 186 ? -12.848 15.214 -28.412 1.00 48.44 186 LEU A N 1
ATOM 1379 C CA . LEU A 1 186 ? -14.086 14.640 -27.907 1.00 48.44 186 LEU A CA 1
ATOM 1380 C C . LEU A 1 186 ? -14.416 15.349 -26.587 1.00 48.44 186 LEU A C 1
ATOM 1382 O O . LEU A 1 186 ? -14.027 14.874 -25.525 1.00 48.44 186 LEU A O 1
ATOM 1386 N N . VAL A 1 187 ? -15.050 16.515 -26.679 1.00 52.09 187 VAL A N 1
ATOM 1387 C CA . VAL A 1 187 ? -15.600 17.236 -25.528 1.00 52.09 187 VAL A CA 1
ATOM 1388 C C . VAL A 1 187 ? -16.863 16.499 -25.086 1.00 52.09 187 VAL A C 1
ATOM 1390 O O . VAL A 1 187 ? -17.721 16.185 -25.922 1.00 52.09 187 VAL A O 1
ATOM 1393 N N . ASP A 1 188 ? -16.962 16.168 -23.798 1.00 57.25 188 ASP A N 1
ATOM 1394 C CA . ASP A 1 188 ? -18.171 15.557 -23.255 1.00 57.25 188 ASP A CA 1
ATOM 1395 C C . ASP A 1 188 ? -19.353 16.538 -23.416 1.00 57.25 188 ASP A C 1
ATOM 1397 O O . ASP A 1 188 ? -19.165 17.753 -23.347 1.00 57.25 188 ASP A O 1
ATOM 1401 N N . PRO A 1 189 ? -20.595 16.069 -23.647 1.00 63.25 189 PRO A N 1
ATOM 1402 C CA . PRO A 1 189 ? -21.733 16.962 -23.899 1.00 63.25 189 PRO A CA 1
ATOM 1403 C C . PRO A 1 189 ? -22.011 17.958 -22.764 1.00 63.25 189 PRO A C 1
ATOM 1405 O O . PRO A 1 189 ? -22.662 18.972 -22.993 1.00 63.25 189 PRO A O 1
ATOM 1408 N N . GLU A 1 190 ? -21.557 17.641 -21.551 1.00 49.91 190 GLU A N 1
ATOM 1409 C CA . GLU A 1 190 ? -21.649 18.491 -20.361 1.00 49.91 190 GLU A CA 1
ATOM 1410 C C . GLU A 1 190 ? -20.619 19.630 -20.331 1.00 49.91 190 GLU A C 1
ATOM 1412 O O . GLU A 1 190 ? -20.859 20.630 -19.659 1.00 49.91 190 GLU A O 1
ATOM 1417 N N . ASP A 1 191 ? -19.555 19.532 -21.132 1.00 59.50 191 ASP A N 1
ATOM 1418 C CA . ASP A 1 191 ? -18.439 20.482 -21.172 1.00 59.50 191 ASP A CA 1
ATOM 1419 C C . ASP A 1 191 ? -18.398 21.309 -22.471 1.00 59.50 191 ASP A C 1
ATOM 1421 O O . ASP A 1 191 ? -17.533 22.163 -22.643 1.00 59.50 191 ASP A O 1
ATOM 1425 N N . ALA A 1 192 ? -19.342 21.089 -23.396 1.00 69.94 192 ALA A N 1
ATOM 1426 C CA . ALA A 1 192 ? -19.362 21.717 -24.724 1.00 69.94 192 ALA A CA 1
ATOM 1427 C C . ALA A 1 192 ? -19.437 23.257 -24.701 1.00 69.94 192 ALA A C 1
ATOM 1429 O O . ALA A 1 192 ? -19.039 23.903 -25.670 1.00 69.94 192 ALA A O 1
ATOM 1430 N N . ASP A 1 193 ? -19.939 23.825 -23.603 1.00 74.69 193 ASP A N 1
ATOM 1431 C CA . ASP A 1 193 ? -20.105 25.267 -23.402 1.00 74.69 193 ASP A CA 1
ATOM 1432 C C . ASP A 1 193 ? -19.078 25.855 -22.408 1.00 74.69 193 ASP A C 1
ATOM 1434 O O . ASP A 1 193 ? -19.194 27.023 -22.025 1.00 74.69 193 ASP A O 1
ATOM 1438 N N . ILE A 1 194 ? -18.090 25.068 -21.959 1.00 70.44 194 ILE A N 1
ATOM 1439 C CA . ILE A 1 194 ? -17.038 25.535 -21.046 1.00 70.44 194 ILE A CA 1
ATOM 1440 C C . ILE A 1 194 ? -15.925 26.199 -21.861 1.00 70.44 194 ILE A C 1
ATOM 1442 O O . ILE A 1 194 ? -15.281 25.574 -22.698 1.00 70.44 194 ILE A O 1
ATOM 1446 N N . ASP A 1 195 ? -15.691 27.481 -21.594 1.00 75.38 195 ASP A N 1
ATOM 1447 C CA . ASP A 1 195 ? -14.573 28.232 -22.161 1.00 75.38 195 ASP A CA 1
ATOM 1448 C C . ASP A 1 195 ? -13.297 27.960 -21.348 1.00 75.38 195 ASP A C 1
ATOM 1450 O O . ASP A 1 195 ? -13.185 28.376 -20.194 1.00 75.38 195 ASP A O 1
ATOM 1454 N N . GLU A 1 196 ? -12.343 27.242 -21.946 1.00 66.81 196 GLU A N 1
ATOM 1455 C CA . GLU A 1 196 ? -11.067 26.860 -21.321 1.00 66.81 196 GLU A CA 1
ATOM 1456 C C . GLU A 1 196 ? -10.183 28.069 -20.963 1.00 66.81 196 GLU A C 1
ATOM 1458 O O . GLU A 1 196 ? -9.345 27.977 -20.065 1.00 66.81 196 GLU A O 1
ATOM 1463 N N . GLU A 1 197 ? -10.373 29.201 -21.647 1.00 73.62 197 GLU A N 1
ATOM 1464 C CA . GLU A 1 197 ? -9.577 30.422 -21.466 1.00 73.62 197 GLU A CA 1
ATOM 1465 C C . GLU A 1 197 ? -10.272 31.447 -20.551 1.00 73.62 197 GLU A C 1
ATOM 1467 O O . GLU A 1 197 ? -9.730 32.529 -20.298 1.00 73.62 197 GLU A O 1
ATOM 1472 N N . ALA A 1 198 ? -11.466 31.135 -20.035 1.00 81.81 198 ALA A N 1
ATOM 1473 C CA . ALA A 1 198 ? -12.160 32.011 -19.103 1.00 81.81 198 ALA A CA 1
ATOM 1474 C C . ALA A 1 198 ? -11.418 32.094 -17.759 1.00 81.81 198 ALA A C 1
ATOM 1476 O O . ALA A 1 198 ? -11.009 31.091 -17.171 1.00 81.81 198 ALA A O 1
ATOM 1477 N N . GLU A 1 199 ? -11.271 33.317 -17.244 1.00 64.81 199 GLU A N 1
ATOM 1478 C CA . GLU A 1 199 ? -10.677 33.558 -15.931 1.00 64.81 199 GLU A CA 1
ATOM 1479 C C . GLU A 1 199 ? -11.537 32.891 -14.846 1.00 64.81 199 GLU A C 1
ATOM 1481 O O . GLU A 1 199 ? -12.746 33.129 -14.755 1.00 64.81 199 GLU A O 1
ATOM 1486 N N . LEU A 1 200 ? -10.912 32.017 -14.047 1.00 68.12 200 LEU A N 1
ATOM 1487 C CA . LEU A 1 200 ? -11.598 31.301 -12.976 1.00 68.12 200 LEU A CA 1
ATOM 1488 C C . LEU A 1 200 ? -12.200 32.305 -11.978 1.00 68.12 200 LEU A C 1
ATOM 1490 O O . LEU A 1 200 ? -11.550 33.300 -11.647 1.00 68.12 200 LEU A O 1
ATOM 1494 N N . PRO A 1 201 ? -13.419 32.057 -11.467 1.00 72.19 201 PRO A N 1
ATOM 1495 C CA . PRO A 1 201 ? -13.995 32.909 -10.440 1.00 72.19 201 PRO A CA 1
ATOM 1496 C C . PRO A 1 201 ? -13.106 32.931 -9.190 1.00 72.19 201 PRO A C 1
ATOM 1498 O O . PRO A 1 201 ? -12.493 31.928 -8.826 1.00 72.19 201 PRO A O 1
ATOM 1501 N N . GLU A 1 202 ? -13.064 34.085 -8.522 1.00 67.94 202 GLU A N 1
ATOM 1502 C CA . GLU A 1 202 ? -12.353 34.252 -7.253 1.00 67.94 202 GLU A CA 1
ATOM 1503 C C . GLU A 1 202 ? -12.856 33.239 -6.206 1.00 67.94 202 GLU A C 1
ATOM 1505 O O . GLU A 1 202 ? -14.075 33.041 -6.098 1.00 67.94 202 GLU A O 1
ATOM 1510 N N . PRO A 1 203 ? -11.950 32.632 -5.416 1.00 54.75 203 PRO A N 1
ATOM 1511 C CA . PRO A 1 203 ? -12.313 31.623 -4.434 1.00 54.75 203 PRO A CA 1
ATOM 1512 C C . PRO A 1 203 ? -13.279 32.184 -3.387 1.00 54.75 203 PRO A C 1
ATOM 1514 O O . PRO A 1 203 ? -13.053 33.230 -2.768 1.00 54.75 203 PRO A O 1
ATOM 1517 N N . GLN A 1 204 ? -14.377 31.467 -3.184 1.00 60.75 204 GLN A N 1
ATOM 1518 C CA . GLN A 1 204 ? -15.441 31.792 -2.244 1.00 60.75 204 GLN A CA 1
ATOM 1519 C C . GLN A 1 204 ? -15.223 31.075 -0.909 1.00 60.75 204 GLN A C 1
ATOM 1521 O O . GLN A 1 204 ? -14.485 30.096 -0.787 1.00 60.75 204 GLN A O 1
ATOM 1526 N N . GLN A 1 205 ? -15.885 31.566 0.141 1.00 37.03 205 GLN A N 1
ATOM 1527 C CA . GLN A 1 205 ? -15.836 30.947 1.463 1.00 37.03 205 GLN A CA 1
ATOM 1528 C C . GLN A 1 205 ? -16.489 29.555 1.412 1.00 37.03 205 GLN A C 1
ATOM 1530 O O . GLN A 1 205 ? -17.710 29.441 1.455 1.00 37.03 205 GLN A O 1
ATOM 1535 N N . GLY A 1 206 ? -15.664 28.511 1.307 1.00 54.09 206 GLY A N 1
ATOM 1536 C CA . GLY A 1 206 ? -16.108 27.131 1.085 1.00 54.09 206 GLY A CA 1
ATOM 1537 C C . GLY A 1 206 ? -15.304 26.381 0.017 1.00 54.09 206 GLY A C 1
ATOM 1538 O O . GLY A 1 206 ? -15.348 25.155 -0.001 1.00 54.09 206 GLY A O 1
ATOM 1539 N N . ASP A 1 207 ? -14.517 27.079 -0.806 1.00 49.59 207 ASP A N 1
ATOM 1540 C CA . ASP A 1 207 ? -13.741 26.454 -1.892 1.00 49.59 207 ASP A CA 1
ATOM 1541 C C . ASP A 1 207 ? -12.504 25.681 -1.396 1.00 49.59 207 ASP A C 1
ATOM 1543 O O . ASP A 1 207 ? -12.019 24.778 -2.072 1.00 49.59 207 ASP A O 1
ATOM 1547 N N . ASP A 1 208 ? -12.051 25.955 -0.167 1.00 49.91 208 ASP A N 1
ATOM 1548 C CA . ASP A 1 208 ? -10.994 25.198 0.523 1.00 49.91 208 ASP A CA 1
ATOM 1549 C C . ASP A 1 208 ? -11.528 23.966 1.289 1.00 49.91 208 ASP A C 1
ATOM 1551 O O . ASP A 1 208 ? -10.806 23.338 2.073 1.00 49.91 208 ASP A O 1
ATOM 1555 N N . VAL A 1 209 ? -12.809 23.617 1.122 1.00 45.00 209 VAL A N 1
ATOM 1556 C CA . VAL A 1 209 ? -13.406 22.459 1.796 1.00 45.00 209 VAL A CA 1
ATOM 1557 C C . VAL A 1 209 ? -12.993 21.177 1.057 1.00 45.00 209 VAL A C 1
ATOM 1559 O O . VAL A 1 209 ? -13.201 21.066 -0.151 1.00 45.00 209 VAL A O 1
ATOM 1562 N N . PRO A 1 210 ? -12.415 20.173 1.746 1.00 46.94 210 PRO A N 1
ATOM 1563 C CA . PRO A 1 210 ? -12.055 18.908 1.119 1.00 46.94 210 PRO A CA 1
ATOM 1564 C C . PRO A 1 210 ? -13.265 18.254 0.441 1.00 46.94 210 PRO A C 1
ATOM 1566 O O . PRO A 1 210 ? -14.324 18.121 1.049 1.00 46.94 210 PRO A O 1
ATOM 1569 N N . LEU A 1 211 ? -13.068 17.772 -0.790 1.00 43.59 211 LEU A N 1
ATOM 1570 C CA . LEU A 1 211 ? -14.084 17.202 -1.691 1.00 43.59 211 LEU A CA 1
ATOM 1571 C C . LEU A 1 211 ? -14.864 15.987 -1.124 1.00 43.59 211 LEU A C 1
ATOM 1573 O O . LEU A 1 211 ? -15.814 15.518 -1.746 1.00 43.59 211 LEU A O 1
ATOM 1577 N N . PHE A 1 212 ? -14.504 15.471 0.059 1.00 36.25 212 PHE A N 1
ATOM 1578 C CA . PHE A 1 212 ? -15.177 14.342 0.705 1.00 36.25 212 PHE A CA 1
ATOM 1579 C C . PHE A 1 212 ? -15.413 14.572 2.206 1.00 36.25 212 PHE A C 1
ATOM 1581 O O . PHE A 1 212 ? -14.468 14.650 2.991 1.00 36.25 212 PHE A O 1
ATOM 1588 N N . GLY A 1 213 ? -16.692 14.558 2.599 1.00 45.22 213 GLY A N 1
ATOM 1589 C CA . GLY A 1 213 ? -17.155 14.485 3.989 1.00 45.22 213 GLY A CA 1
ATOM 1590 C C . GLY A 1 213 ? -17.885 15.743 4.457 1.00 45.22 213 GLY A C 1
ATOM 1591 O O . GLY A 1 213 ? -17.387 16.851 4.307 1.00 45.22 213 GLY A O 1
ATOM 1592 N N . GLN A 1 214 ? -19.072 15.561 5.048 1.00 43.34 214 GLN A N 1
ATOM 1593 C CA . GLN A 1 214 ? -19.753 16.621 5.794 1.00 43.34 214 GLN A CA 1
ATOM 1594 C C . GLN A 1 214 ? -18.812 17.208 6.849 1.00 43.34 214 GLN A C 1
ATOM 1596 O O . GLN A 1 214 ? -18.031 16.469 7.453 1.00 43.34 214 GLN A O 1
ATOM 1601 N N . GLU A 1 215 ? -18.927 18.522 7.053 1.00 39.06 215 GLU A N 1
ATOM 1602 C CA . GLU A 1 215 ? -18.186 19.328 8.020 1.00 39.06 215 GLU A CA 1
ATOM 1603 C C . GLU A 1 215 ? -17.878 18.539 9.300 1.00 39.06 215 GLU A C 1
ATOM 1605 O O . GLU A 1 215 ? -18.731 18.356 10.171 1.00 39.06 215 GLU A O 1
ATOM 1610 N N . THR A 1 216 ? -16.639 18.062 9.448 1.00 45.25 216 THR A N 1
ATOM 1611 C CA . THR A 1 216 ? -16.174 17.659 10.771 1.00 45.25 216 THR A CA 1
ATOM 1612 C C . THR A 1 216 ? -16.079 18.946 11.567 1.00 45.25 216 THR A C 1
ATOM 1614 O O . THR A 1 216 ? -15.156 19.735 11.348 1.00 45.25 216 THR A O 1
ATOM 1617 N N . GLY A 1 217 ? -17.072 19.173 12.429 1.00 49.22 217 GLY A N 1
ATOM 1618 C CA . GLY A 1 217 ? -17.145 20.330 13.305 1.00 49.22 217 GLY A CA 1
ATOM 1619 C C . GLY A 1 217 ? -15.779 20.622 13.918 1.00 49.22 217 GLY A C 1
ATOM 1620 O O . GLY A 1 217 ? -15.032 19.708 14.287 1.00 49.22 217 GLY A O 1
ATOM 1621 N N . ARG A 1 218 ? -15.427 21.911 13.955 1.00 48.97 218 ARG A N 1
ATOM 1622 C CA . ARG A 1 218 ? -14.201 22.441 14.562 1.00 48.97 218 ARG A CA 1
ATOM 1623 C C . ARG A 1 218 ? -13.842 21.627 15.807 1.00 48.97 218 ARG A C 1
ATOM 1625 O O . ARG A 1 218 ? -14.590 21.641 16.779 1.00 48.97 218 ARG A O 1
ATOM 1632 N N . LYS A 1 219 ? -12.690 20.942 15.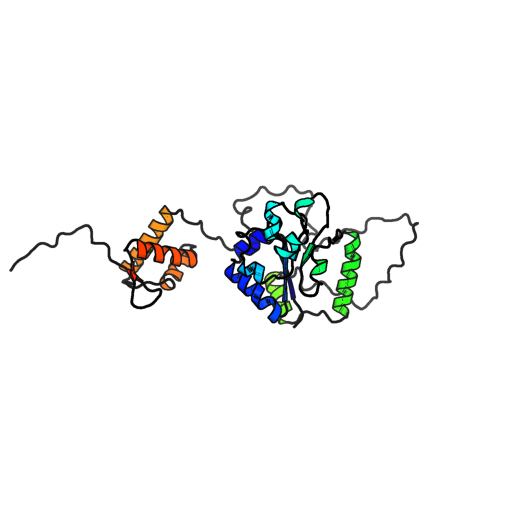792 1.00 53.75 219 LYS A N 1
ATOM 1633 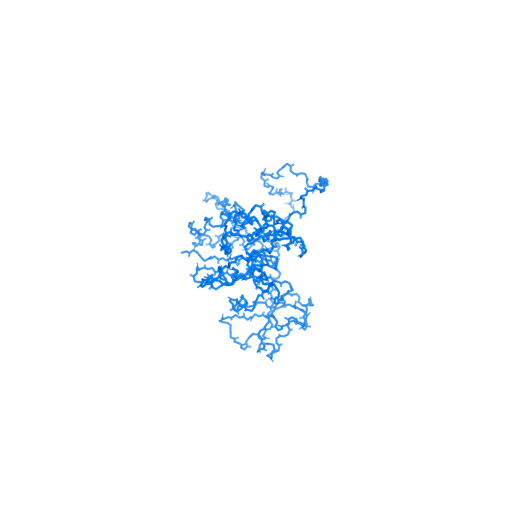C CA . LYS A 1 219 ? -12.182 20.250 16.987 1.00 53.75 219 LYS A CA 1
ATOM 1634 C C . LYS A 1 219 ? -12.035 21.293 18.104 1.00 53.75 219 LYS A C 1
ATOM 1636 O O . LYS A 1 219 ? -11.236 22.218 17.925 1.00 53.75 219 LYS A O 1
ATOM 1641 N N . PRO A 1 220 ? -12.779 21.181 19.220 1.00 61.16 220 PRO A N 1
ATOM 1642 C CA . PRO A 1 220 ? -12.660 22.134 20.313 1.00 61.16 220 PRO A CA 1
ATOM 1643 C C . PRO A 1 220 ? -11.235 22.101 20.860 1.00 61.16 220 PRO A C 1
ATOM 1645 O O . PRO A 1 220 ? -10.611 21.035 20.932 1.00 61.16 220 PRO A O 1
ATOM 1648 N N . THR A 1 221 ? -10.707 23.256 21.252 1.00 68.94 221 THR A N 1
ATOM 1649 C CA . THR A 1 221 ? -9.421 23.308 21.956 1.00 68.94 221 THR A CA 1
ATOM 1650 C C . THR A 1 221 ? -9.495 22.492 23.257 1.00 68.94 221 THR A C 1
ATOM 1652 O O . THR A 1 221 ? -10.584 22.270 23.787 1.00 68.94 221 THR A O 1
ATOM 1655 N N . PRO A 1 222 ? -8.366 22.044 23.837 1.00 61.12 222 PRO A N 1
ATOM 1656 C CA . PRO A 1 222 ? -8.389 21.239 25.064 1.00 61.12 222 PRO A CA 1
ATOM 1657 C C . PRO A 1 222 ? -9.115 21.895 26.251 1.00 61.12 222 PRO A C 1
ATOM 1659 O O . PRO A 1 222 ? -9.624 21.193 27.122 1.00 61.12 222 PRO A O 1
ATOM 1662 N N . ALA A 1 223 ? -9.165 23.231 26.303 1.00 65.38 223 ALA A N 1
ATOM 1663 C CA . ALA A 1 223 ? -9.928 23.969 27.307 1.00 65.38 223 ALA A CA 1
ATOM 1664 C C . ALA A 1 223 ? -11.435 23.954 26.997 1.00 65.38 223 ALA A C 1
ATOM 1666 O O . ALA A 1 223 ? -12.213 23.534 27.850 1.00 65.38 223 ALA A O 1
ATOM 1667 N N . GLU A 1 224 ? -11.823 24.294 25.764 1.00 68.62 224 GLU A N 1
ATOM 1668 C CA . GLU A 1 224 ? -13.220 24.257 25.299 1.00 68.62 224 GLU A CA 1
ATOM 1669 C C . GLU A 1 224 ? -13.811 22.837 25.393 1.00 68.62 224 GLU A C 1
ATOM 1671 O O . GLU A 1 224 ? -14.956 22.658 25.788 1.00 68.62 224 GLU A O 1
ATOM 1676 N N . ALA A 1 225 ? -13.018 21.799 25.108 1.00 65.00 225 ALA A N 1
ATOM 1677 C CA . ALA A 1 225 ? -13.439 20.402 25.213 1.00 65.00 225 ALA A CA 1
ATOM 1678 C C . ALA A 1 225 ? -13.762 19.985 26.656 1.00 65.00 225 ALA A C 1
ATOM 1680 O O . ALA A 1 225 ? -14.672 19.184 26.872 1.00 65.00 225 ALA A O 1
ATOM 1681 N N . ARG A 1 226 ? -13.020 20.505 27.645 1.00 68.56 226 ARG A N 1
ATOM 1682 C CA . ARG A 1 226 ? -13.293 20.246 29.068 1.00 68.56 226 ARG A CA 1
ATOM 1683 C C . ARG A 1 226 ? -14.556 20.957 29.528 1.00 68.56 226 ARG A C 1
ATOM 1685 O O . ARG A 1 226 ? -15.324 20.367 30.276 1.00 68.56 226 ARG A O 1
ATOM 1692 N N . GLU A 1 227 ? -14.782 22.178 29.061 1.00 73.56 227 GLU A N 1
ATOM 1693 C CA . GLU A 1 227 ? -15.979 22.952 29.389 1.00 73.56 227 GLU A CA 1
ATOM 1694 C C . GLU A 1 227 ? -17.242 22.348 28.759 1.00 73.56 227 GLU A C 1
ATOM 1696 O O . GLU A 1 227 ? -18.228 22.123 29.454 1.00 73.56 227 GLU A O 1
ATOM 1701 N N . LEU A 1 228 ? -17.180 21.958 27.485 1.00 75.50 228 LEU A N 1
ATOM 1702 C CA . LEU A 1 228 ? -18.271 21.266 26.793 1.00 75.50 228 LEU A CA 1
ATOM 1703 C C . LEU A 1 228 ? -18.611 19.924 27.455 1.00 75.50 228 LEU A C 1
ATOM 1705 O O . LEU A 1 228 ? -19.776 19.578 27.625 1.00 75.50 228 LEU A O 1
ATOM 1709 N N . PHE A 1 229 ? -17.596 19.170 27.883 1.00 76.69 229 PHE A N 1
ATOM 1710 C CA . PHE A 1 229 ? -17.806 17.922 28.614 1.00 76.69 229 PHE A CA 1
ATOM 1711 C C . PHE A 1 229 ? -18.261 18.140 30.070 1.00 76.69 229 PHE A C 1
ATOM 1713 O O . PHE A 1 229 ? -18.890 17.257 30.662 1.00 76.69 229 PHE A O 1
ATOM 1720 N N . ALA A 1 230 ? -17.942 19.296 30.665 1.00 77.00 230 ALA A N 1
ATOM 1721 C CA . ALA A 1 230 ? -18.488 19.738 31.945 1.00 77.00 230 ALA A CA 1
ATOM 1722 C C . ALA A 1 230 ? -20.001 19.939 31.833 1.00 77.00 230 ALA A C 1
ATOM 1724 O O . ALA A 1 230 ? -20.748 19.231 32.504 1.00 77.00 230 ALA A O 1
ATOM 1725 N N . GLN A 1 231 ? -20.408 20.780 30.881 1.00 78.88 231 GLN A N 1
ATOM 1726 C CA . GLN A 1 231 ? -21.802 21.083 30.556 1.00 78.88 231 GLN A CA 1
ATOM 1727 C C . GLN A 1 231 ? -22.604 19.821 30.226 1.00 78.88 231 GLN A C 1
ATOM 1729 O O . GLN A 1 231 ? -23.704 19.651 30.740 1.00 78.88 231 GLN A O 1
ATOM 1734 N N . ALA A 1 232 ? -22.030 18.891 29.453 1.00 78.19 232 ALA A N 1
ATOM 1735 C CA . ALA A 1 232 ? -22.689 17.628 29.132 1.00 78.19 232 ALA A CA 1
ATOM 1736 C C . ALA A 1 232 ? -23.070 16.822 30.385 1.00 78.19 232 ALA A C 1
ATOM 1738 O O . ALA A 1 232 ? -24.181 16.306 30.458 1.00 78.19 232 ALA A O 1
ATOM 1739 N N . LEU A 1 233 ? -22.178 16.699 31.381 1.00 77.12 233 LEU A N 1
ATOM 1740 C CA . LEU A 1 233 ? -22.556 15.974 32.601 1.00 77.12 233 LEU A CA 1
ATOM 1741 C C . LEU A 1 233 ? -23.514 16.753 33.486 1.00 77.12 233 LEU A C 1
ATOM 1743 O O . LEU A 1 233 ? -24.352 16.112 34.106 1.00 77.12 233 LEU A O 1
ATOM 1747 N N . ASP A 1 234 ? -23.410 18.078 33.534 1.00 78.00 234 ASP A N 1
ATOM 1748 C CA . ASP A 1 234 ? -24.340 18.899 34.309 1.00 78.00 234 ASP A CA 1
ATOM 1749 C C . ASP A 1 234 ? -25.769 18.774 33.719 1.00 78.00 234 ASP A C 1
ATOM 1751 O O . ASP A 1 234 ? -26.747 18.660 34.457 1.00 78.00 234 ASP A O 1
ATOM 1755 N N . GLU A 1 235 ? -25.901 18.675 32.387 1.00 77.44 235 GLU A N 1
ATOM 1756 C CA . GLU A 1 235 ? -27.166 18.365 31.699 1.00 77.44 235 GLU A CA 1
ATOM 1757 C C . GLU A 1 235 ? -27.677 16.948 32.006 1.00 77.44 235 GLU A C 1
ATOM 1759 O O . GLU A 1 235 ? -28.871 16.764 32.256 1.00 77.44 235 GLU A O 1
ATOM 1764 N N . PHE A 1 236 ? -26.798 15.940 32.013 1.00 78.31 236 PHE A N 1
ATOM 1765 C CA . PHE A 1 236 ? -27.183 14.569 32.367 1.00 78.31 236 PHE A CA 1
ATOM 1766 C C . PHE A 1 236 ? -27.575 14.437 33.845 1.00 78.31 236 PHE A C 1
ATOM 1768 O O . PHE A 1 236 ? -28.536 13.732 34.155 1.00 78.31 236 PHE A O 1
ATOM 1775 N N . GLU A 1 237 ? -26.898 15.148 34.746 1.00 76.19 237 GLU A N 1
ATOM 1776 C CA . GLU A 1 237 ? -27.235 15.233 36.168 1.00 76.19 237 GLU A CA 1
ATOM 1777 C C . GLU A 1 237 ? -28.595 15.916 36.373 1.00 76.19 237 GLU A C 1
ATOM 1779 O O . GLU A 1 237 ? -29.467 15.356 37.041 1.00 76.19 237 GLU A O 1
ATOM 1784 N N . ALA A 1 238 ? -28.840 17.054 35.711 1.00 72.44 238 ALA A N 1
ATOM 1785 C CA . ALA A 1 238 ? -30.127 17.753 35.751 1.00 72.44 238 ALA A CA 1
ATOM 1786 C C . ALA A 1 238 ? -31.283 16.924 35.156 1.00 72.44 238 ALA A C 1
ATOM 1788 O O . ALA A 1 238 ? -32.423 17.020 35.613 1.00 72.44 238 ALA A O 1
ATOM 1789 N N . ALA A 1 239 ? -30.995 16.073 34.166 1.00 73.81 239 ALA A N 1
ATOM 1790 C CA . ALA A 1 239 ? -31.947 15.122 33.592 1.00 73.81 239 ALA A CA 1
ATOM 1791 C C . ALA A 1 239 ? -32.151 13.852 34.451 1.00 73.81 239 ALA A C 1
ATOM 1793 O O . ALA A 1 239 ? -32.957 12.992 34.091 1.00 73.81 239 ALA A O 1
ATOM 1794 N N . GLY A 1 240 ? -31.437 13.712 35.576 1.00 72.69 240 GLY A N 1
ATOM 1795 C CA . GLY A 1 240 ? -31.518 12.562 36.483 1.00 72.69 240 GLY A CA 1
ATOM 1796 C C . GLY A 1 240 ? -30.784 11.304 35.994 1.00 72.69 240 GLY A C 1
ATOM 1797 O O . GLY A 1 240 ? -30.956 10.221 36.562 1.00 72.69 240 GLY A O 1
ATOM 1798 N N . LEU A 1 241 ? -29.956 11.415 34.952 1.00 74.50 241 LEU A N 1
ATOM 1799 C CA . LEU A 1 241 ? -29.158 10.326 34.387 1.00 74.50 241 LEU A CA 1
ATOM 1800 C C . LEU A 1 241 ? -27.819 10.203 35.127 1.00 74.50 241 LEU A C 1
ATOM 1802 O O . LEU A 1 241 ? -26.763 10.598 34.645 1.00 74.50 241 LEU A O 1
ATOM 1806 N N . MET A 1 242 ? -27.859 9.587 36.309 1.00 71.94 242 MET A N 1
ATOM 1807 C CA . MET A 1 242 ? -26.684 9.430 37.183 1.00 71.94 242 MET A CA 1
ATOM 1808 C C . MET A 1 242 ? -25.711 8.320 36.754 1.00 71.94 242 MET A C 1
ATOM 1810 O O . MET A 1 242 ? -24.653 8.160 37.363 1.00 71.94 242 MET A O 1
ATOM 1814 N N . VAL A 1 243 ? -26.058 7.519 35.742 1.00 76.81 243 VAL A N 1
ATOM 1815 C CA . VAL A 1 243 ? -25.204 6.463 35.180 1.00 76.81 243 VAL A CA 1
ATOM 1816 C C . VAL A 1 243 ? -25.130 6.655 33.675 1.00 76.81 243 VAL A C 1
ATOM 1818 O O . VAL A 1 243 ? -26.138 6.502 32.991 1.00 76.81 243 VAL A O 1
ATOM 1821 N N . VAL A 1 244 ? -23.935 6.949 33.172 1.00 75.00 244 VAL A N 1
ATOM 1822 C CA . VAL A 1 244 ? -23.694 7.305 31.773 1.00 75.00 244 VAL A CA 1
ATOM 1823 C C . VAL A 1 244 ? -22.618 6.417 31.151 1.00 75.00 244 VAL A C 1
ATOM 1825 O O . VAL A 1 244 ? -21.635 6.030 31.789 1.00 75.00 244 VAL A O 1
ATOM 1828 N N . GLY A 1 245 ? -22.799 6.069 29.884 1.00 73.88 245 GLY A N 1
ATOM 1829 C CA . GLY A 1 245 ? -21.816 5.376 29.059 1.00 73.88 245 GLY A CA 1
ATOM 1830 C C . GLY A 1 245 ? -21.726 5.992 27.662 1.00 73.88 245 GLY A C 1
ATOM 1831 O O . GLY A 1 245 ? -22.538 6.838 27.305 1.00 73.88 245 GLY A O 1
ATOM 1832 N N . PRO A 1 246 ? -20.784 5.551 26.810 1.00 70.56 246 PRO A N 1
ATOM 1833 C CA . PRO A 1 246 ? -20.522 6.194 25.518 1.00 70.56 246 PRO A CA 1
ATOM 1834 C C . PRO A 1 246 ? -21.724 6.245 24.564 1.00 70.56 246 PRO A C 1
ATOM 1836 O O . PRO A 1 246 ? -21.737 7.063 23.655 1.00 70.56 246 PRO A O 1
ATOM 1839 N N . LYS A 1 247 ? -22.715 5.360 24.746 1.00 71.06 247 LYS A N 1
ATOM 1840 C CA . LYS A 1 247 ? -23.952 5.349 23.952 1.00 71.06 247 LYS A CA 1
ATOM 1841 C C . LYS A 1 247 ? -24.904 6.486 24.323 1.00 71.06 247 LYS A C 1
ATOM 1843 O O . LYS A 1 247 ? -25.574 6.994 23.437 1.00 71.06 247 LYS A O 1
ATOM 1848 N N . ASP A 1 248 ? -24.919 6.899 25.587 1.00 73.06 248 ASP A N 1
ATOM 1849 C CA . ASP A 1 248 ? -25.824 7.940 26.091 1.00 73.06 248 ASP A CA 1
ATOM 1850 C C . ASP A 1 248 ? -25.393 9.342 25.615 1.00 73.06 248 ASP A C 1
ATOM 1852 O O . ASP A 1 248 ? -26.184 10.276 25.592 1.00 73.06 248 ASP A O 1
ATOM 1856 N N . PHE A 1 249 ? -24.143 9.469 25.156 1.00 73.94 249 PHE A N 1
ATOM 1857 C CA . PHE A 1 249 ? -23.586 10.689 24.571 1.00 73.94 249 PHE A CA 1
ATOM 1858 C C . PHE A 1 249 ? -23.748 10.781 23.052 1.00 73.94 249 PHE A C 1
ATOM 1860 O O . PHE A 1 249 ? -23.360 11.799 22.495 1.00 73.94 249 PHE A O 1
ATOM 1867 N N . MET A 1 250 ? -24.272 9.762 22.362 1.00 71.31 250 MET A N 1
ATOM 1868 C CA . MET A 1 250 ? -24.326 9.771 20.890 1.00 71.31 250 MET A CA 1
ATOM 1869 C C . MET A 1 250 ? -25.208 10.912 20.363 1.00 71.31 250 MET A C 1
ATOM 1871 O O . MET A 1 250 ? -24.732 11.721 19.575 1.00 71.31 250 MET A O 1
ATOM 1875 N N . ASP A 1 251 ? -26.420 11.067 20.903 1.00 72.88 251 ASP A N 1
ATOM 1876 C CA . ASP A 1 251 ? -27.345 12.146 20.519 1.00 72.88 251 ASP A CA 1
ATOM 1877 C C . ASP A 1 251 ? -26.819 13.540 20.908 1.00 72.88 251 ASP A C 1
ATOM 1879 O O . ASP A 1 251 ? -27.122 14.554 20.277 1.00 72.88 251 ASP A O 1
ATOM 1883 N N . TRP A 1 252 ? -26.021 13.617 21.976 1.00 73.75 252 TRP A N 1
ATOM 1884 C CA . TRP A 1 252 ? -25.358 14.854 22.381 1.00 73.75 252 TRP A CA 1
ATOM 1885 C C . TRP A 1 252 ? -24.200 15.182 21.425 1.00 73.75 252 TRP A C 1
ATOM 1887 O O . TRP A 1 252 ? -24.072 16.309 20.958 1.00 73.75 252 TRP A O 1
ATOM 1897 N N . CYS A 1 253 ? -23.409 14.186 21.042 1.00 72.38 253 CYS A N 1
ATOM 1898 C CA . CYS A 1 253 ? -22.310 14.335 20.098 1.00 72.38 253 CYS A CA 1
ATOM 1899 C C . CYS A 1 253 ? -22.757 14.740 18.700 1.00 72.38 253 CYS A C 1
ATOM 1901 O O . CYS A 1 253 ? -22.136 15.631 18.122 1.00 72.38 253 CYS A O 1
ATOM 1903 N N . ASP A 1 254 ? -23.844 14.161 18.200 1.00 71.50 254 ASP A N 1
ATOM 1904 C CA . ASP A 1 254 ? -24.387 14.503 16.886 1.00 71.50 254 ASP A CA 1
ATOM 1905 C C . ASP A 1 254 ? -24.864 15.968 16.847 1.00 71.50 254 ASP A C 1
ATOM 1907 O O . ASP A 1 254 ? -24.628 16.669 15.864 1.00 71.50 254 ASP A O 1
ATOM 1911 N N . ARG A 1 255 ? -25.437 16.484 17.948 1.00 73.88 255 ARG A N 1
ATOM 1912 C CA . ARG A 1 255 ? -25.843 17.900 18.072 1.00 73.88 255 ARG A CA 1
ATOM 1913 C C . ARG A 1 255 ? -24.669 18.880 18.133 1.00 73.88 255 ARG A C 1
ATOM 1915 O O . ARG A 1 255 ? -24.827 20.032 17.739 1.00 73.88 255 ARG A O 1
ATOM 1922 N N . HIS A 1 256 ? -23.513 18.438 18.623 1.00 70.00 256 HIS A N 1
ATOM 1923 C CA . HIS A 1 256 ? -22.323 19.276 18.797 1.00 70.00 256 HIS A CA 1
ATOM 1924 C C . HIS A 1 256 ? -21.218 19.005 17.759 1.00 70.00 256 HIS A C 1
ATOM 1926 O O . HIS A 1 256 ? -20.142 19.593 17.854 1.00 70.00 256 HIS A O 1
ATOM 1932 N N . GLY A 1 257 ? -21.461 18.138 16.768 1.00 67.69 257 GLY A N 1
ATOM 1933 C CA . GLY A 1 257 ? -20.488 17.798 15.722 1.00 67.69 257 GLY A CA 1
ATOM 1934 C C . GLY A 1 257 ? -19.251 17.056 16.246 1.00 67.69 257 GLY A C 1
ATOM 1935 O O . GLY A 1 257 ? -18.151 17.226 15.718 1.00 67.69 257 GLY A O 1
ATOM 1936 N N . LEU A 1 258 ? -19.404 16.267 17.313 1.00 75.69 258 LEU A N 1
ATOM 1937 C CA . LEU A 1 258 ? -18.317 15.560 17.995 1.00 75.69 258 LEU A CA 1
ATOM 1938 C C . LEU A 1 258 ? -18.356 14.059 17.696 1.00 75.69 258 LEU A C 1
ATOM 1940 O O . LEU A 1 258 ? -19.407 13.479 17.455 1.00 75.69 258 LEU A O 1
ATOM 1944 N N . SER A 1 259 ? -17.197 13.398 17.722 1.00 70.50 259 SER A N 1
ATOM 1945 C CA . SER A 1 259 ? -17.094 11.981 17.362 1.00 70.50 259 SER A CA 1
ATOM 1946 C C . SER A 1 259 ? -17.126 11.050 18.578 1.00 70.50 259 SER A C 1
ATOM 1948 O O . SER A 1 259 ? -16.662 11.372 19.671 1.00 70.50 259 SER A O 1
ATOM 1950 N N . ARG A 1 260 ? -17.607 9.819 18.388 1.00 67.25 260 ARG A N 1
ATOM 1951 C CA . ARG A 1 260 ? -17.632 8.783 19.436 1.00 67.25 260 ARG A CA 1
ATOM 1952 C C . ARG A 1 260 ? -16.257 8.485 20.079 1.00 67.25 260 ARG A C 1
ATOM 1954 O O . ARG A 1 260 ? -16.212 8.295 21.298 1.00 67.25 260 ARG A O 1
ATOM 1961 N N . PRO A 1 261 ? -15.126 8.459 19.338 1.00 69.50 261 PRO A N 1
ATOM 1962 C CA . PRO A 1 261 ? -13.798 8.330 19.945 1.00 69.50 261 PRO A CA 1
ATOM 1963 C C . PRO A 1 261 ? -13.454 9.461 20.924 1.00 69.50 261 PRO A C 1
ATOM 1965 O O . PRO A 1 261 ? -12.818 9.200 21.946 1.00 69.50 261 PRO A O 1
ATOM 1968 N N . TRP A 1 262 ? -13.917 10.692 20.664 1.00 77.25 262 TRP A N 1
ATOM 1969 C CA . TRP A 1 262 ? -13.719 11.833 21.563 1.00 77.25 262 TRP A CA 1
ATOM 1970 C C . TRP A 1 262 ? -14.377 11.582 22.927 1.00 77.25 262 TRP A C 1
ATOM 1972 O O . TRP A 1 262 ? -13.716 11.696 23.959 1.00 77.25 262 TRP A O 1
ATOM 1982 N N . VAL A 1 263 ? -15.630 11.114 22.938 1.00 74.44 263 VAL A N 1
ATOM 1983 C CA . VAL A 1 263 ? -16.373 10.776 24.169 1.00 74.44 263 VAL A CA 1
ATOM 1984 C C . VAL A 1 263 ? -15.657 9.709 24.985 1.00 74.44 263 VAL A C 1
ATOM 1986 O O . VAL A 1 263 ? -15.509 9.834 26.200 1.00 74.44 263 VAL A O 1
ATOM 1989 N N . SER A 1 264 ? -15.192 8.647 24.322 1.00 69.56 264 SER A N 1
ATOM 1990 C CA . SER A 1 264 ? -14.533 7.545 25.021 1.00 69.56 264 SER A CA 1
ATOM 1991 C C . SER A 1 264 ? -13.205 7.961 25.654 1.00 69.56 264 SER A C 1
ATOM 1993 O O . SER A 1 264 ? -12.841 7.390 26.683 1.00 69.56 264 SER A O 1
ATOM 1995 N N . ALA A 1 265 ? -12.476 8.907 25.056 1.00 74.88 265 ALA A N 1
ATOM 1996 C CA . ALA A 1 265 ? -11.264 9.466 25.648 1.00 74.88 265 ALA A CA 1
ATOM 1997 C C . ALA A 1 265 ? -11.600 10.345 26.865 1.00 74.8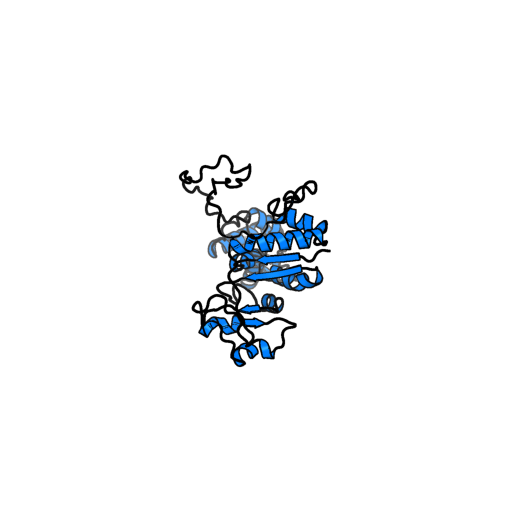8 265 ALA A C 1
ATOM 1999 O O . ALA A 1 265 ? -11.006 10.177 27.928 1.00 74.88 265 ALA A O 1
ATOM 2000 N N . ARG A 1 266 ? -12.617 11.210 26.748 1.00 76.75 266 ARG A N 1
ATOM 2001 C CA . ARG A 1 266 ? -13.032 12.124 27.826 1.00 76.75 266 ARG A CA 1
ATOM 2002 C C . ARG A 1 266 ? -13.617 11.406 29.042 1.00 76.75 266 ARG A C 1
ATOM 2004 O O . ARG A 1 266 ? -13.308 11.783 30.167 1.00 76.75 266 ARG A O 1
ATOM 2011 N N . LEU A 1 267 ? -14.400 10.344 28.849 1.00 75.31 267 LEU A N 1
ATOM 2012 C CA . LEU A 1 267 ? -14.938 9.557 29.965 1.00 75.31 267 LEU A CA 1
ATOM 2013 C C . LEU A 1 267 ? -13.832 8.834 30.755 1.00 75.31 267 LEU A C 1
ATOM 2015 O O . LEU A 1 267 ? -13.929 8.711 31.973 1.00 75.31 267 LEU A O 1
ATOM 2019 N N . LYS A 1 268 ? -12.752 8.406 30.085 1.00 72.94 268 LYS A N 1
ATOM 2020 C CA . LYS A 1 268 ? -11.567 7.853 30.762 1.00 72.94 268 LYS A CA 1
ATOM 2021 C C . LYS A 1 268 ? -10.823 8.923 31.562 1.00 72.94 268 LYS A C 1
ATOM 2023 O O . LYS A 1 268 ? -10.459 8.661 32.702 1.00 72.94 268 LYS A O 1
ATOM 2028 N N . GLU A 1 269 ? -10.632 10.112 30.994 1.00 74.19 269 GLU A N 1
ATOM 2029 C CA . GLU A 1 269 ? -9.996 11.239 31.691 1.00 74.19 269 GLU A CA 1
ATOM 2030 C C . GLU A 1 269 ? -10.804 11.673 32.921 1.00 74.19 269 GLU A C 1
ATOM 2032 O O . GLU A 1 269 ? -10.253 11.753 34.013 1.00 74.19 269 GLU A O 1
ATOM 2037 N N . ALA A 1 270 ? -12.125 11.821 32.797 1.00 68.06 270 ALA A N 1
ATOM 2038 C CA . ALA A 1 270 ? -12.987 12.197 33.917 1.00 68.06 270 ALA A CA 1
ATOM 2039 C C . ALA A 1 270 ? -13.090 11.121 35.017 1.00 68.06 270 ALA A C 1
ATOM 2041 O O . ALA A 1 270 ? -13.332 11.455 36.177 1.00 68.06 270 ALA A O 1
ATOM 2042 N N . ALA A 1 271 ? -12.885 9.841 34.685 1.00 69.94 271 ALA A N 1
ATOM 2043 C CA . ALA A 1 271 ? -12.750 8.777 35.681 1.00 69.94 271 ALA A CA 1
ATOM 2044 C C . ALA A 1 271 ? -11.412 8.851 36.438 1.00 69.94 271 ALA A C 1
ATOM 2046 O O . ALA A 1 271 ? -11.363 8.541 37.625 1.00 69.94 271 ALA A O 1
ATOM 2047 N N . ILE A 1 272 ? -10.335 9.290 35.777 1.00 71.81 272 ILE A N 1
ATOM 2048 C CA . ILE A 1 272 ? -9.028 9.528 36.413 1.00 71.81 272 ILE A CA 1
ATOM 2049 C C . ILE A 1 272 ? -9.077 10.781 37.301 1.00 71.81 272 ILE A C 1
ATOM 2051 O O . ILE A 1 272 ? -8.511 10.784 38.390 1.00 71.81 272 ILE A O 1
ATOM 2055 N N . GLU A 1 273 ? -9.794 11.820 36.871 1.00 68.38 273 GLU A N 1
ATOM 2056 C CA . GLU A 1 273 ? -9.990 13.078 37.609 1.00 68.38 273 GLU A CA 1
ATOM 2057 C C . GLU A 1 273 ? -11.004 12.963 38.769 1.00 68.38 273 GLU A C 1
ATOM 2059 O O . GLU A 1 273 ? -11.245 13.938 39.476 1.00 68.38 273 GLU A O 1
ATOM 2064 N N . GLY A 1 274 ? -11.592 11.779 38.997 1.00 67.94 274 GLY A N 1
ATOM 2065 C CA . GLY A 1 274 ? -12.481 11.505 40.136 1.00 67.94 274 GLY A CA 1
ATOM 2066 C C . GLY A 1 274 ? -13.917 12.015 39.981 1.00 67.94 274 GLY A C 1
ATOM 2067 O O . GLY A 1 274 ? -14.698 11.952 40.924 1.00 67.94 274 GLY A O 1
ATOM 2068 N N . ARG A 1 275 ? -14.288 12.492 38.790 1.00 68.69 275 ARG A N 1
ATOM 2069 C CA . ARG A 1 275 ? -15.628 13.017 38.471 1.00 68.69 275 ARG A CA 1
ATOM 2070 C C . ARG A 1 275 ? -16.611 11.909 38.061 1.00 68.69 275 ARG A C 1
ATOM 2072 O O . ARG A 1 275 ? -17.811 12.144 37.936 1.00 68.69 275 ARG A O 1
ATOM 2079 N N . LEU A 1 276 ? -16.095 10.701 37.832 1.00 74.38 276 LEU A N 1
ATOM 2080 C CA . LEU A 1 276 ? -16.839 9.514 37.428 1.00 74.38 276 LEU A CA 1
ATOM 2081 C C . LEU A 1 276 ? -16.373 8.287 38.218 1.00 74.38 276 LEU A C 1
ATOM 2083 O O . LEU A 1 276 ? -15.198 7.927 38.179 1.00 74.38 276 LEU A O 1
ATOM 2087 N N . GLU A 1 277 ? -17.302 7.591 38.869 1.00 72.38 277 GLU A N 1
ATOM 2088 C CA . GLU A 1 277 ? -17.035 6.316 39.537 1.00 72.38 277 GLU A CA 1
ATOM 2089 C C . GLU A 1 277 ? -17.301 5.133 38.602 1.00 72.38 277 GLU A C 1
ATOM 2091 O O . GLU A 1 277 ? -18.279 5.107 37.848 1.00 72.38 277 GLU A O 1
ATOM 2096 N N . GLN A 1 278 ? -16.447 4.109 38.660 1.00 68.00 278 GLN A N 1
ATOM 2097 C CA . GLN A 1 278 ? -16.689 2.869 37.923 1.00 68.00 278 GLN A CA 1
ATOM 2098 C C . GLN A 1 278 ? -17.880 2.118 38.522 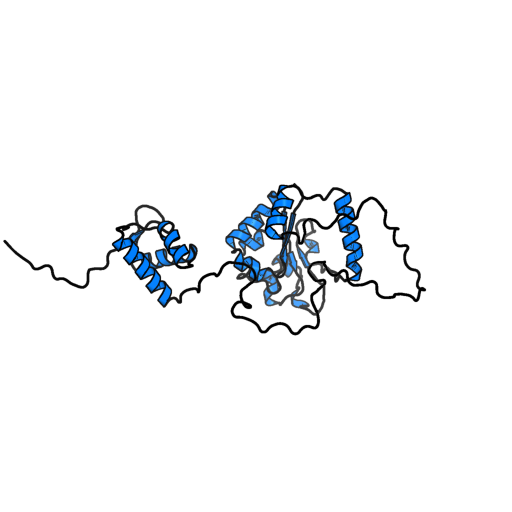1.00 68.00 278 GLN A C 1
ATOM 2100 O O . GLN A 1 278 ? -17.962 1.902 39.729 1.00 68.00 278 GLN A O 1
ATOM 2105 N N . THR A 1 279 ? -18.804 1.690 37.663 1.00 70.69 279 THR A N 1
ATOM 2106 C CA . THR A 1 279 ? -19.889 0.789 38.066 1.00 70.69 279 THR A CA 1
ATOM 2107 C C . THR A 1 279 ? -19.486 -0.674 37.862 1.00 70.69 279 THR A C 1
ATOM 2109 O O . THR A 1 279 ? -18.490 -0.977 37.208 1.00 70.69 279 THR A O 1
ATOM 2112 N N . ASN A 1 280 ? -20.311 -1.607 38.345 1.00 62.84 280 ASN A N 1
ATOM 2113 C CA . ASN A 1 280 ? -20.122 -3.051 38.137 1.00 62.84 280 ASN A CA 1
ATOM 2114 C C . ASN A 1 280 ? -20.275 -3.491 36.662 1.00 62.84 280 ASN A C 1
ATOM 2116 O O . ASN A 1 280 ? -20.187 -4.679 36.366 1.00 62.84 280 ASN A O 1
ATOM 2120 N N . THR A 1 281 ? -20.564 -2.567 35.737 1.00 61.81 281 THR A N 1
ATOM 2121 C CA . THR A 1 281 ? -20.702 -2.832 34.299 1.00 61.81 281 THR A CA 1
ATOM 2122 C C . THR A 1 281 ? -19.603 -2.108 33.526 1.00 61.81 281 THR A C 1
ATOM 2124 O O . THR A 1 281 ? -19.484 -0.885 33.589 1.00 61.81 281 THR A O 1
ATOM 2127 N N . THR A 1 282 ? -18.815 -2.859 32.754 1.00 64.31 282 THR A N 1
ATOM 2128 C CA . THR A 1 282 ? -17.739 -2.316 31.915 1.00 64.31 282 THR A CA 1
ATOM 2129 C C . THR A 1 282 ? -18.276 -1.256 30.948 1.00 64.31 282 THR A C 1
ATOM 2131 O O . THR A 1 282 ? -19.223 -1.507 30.204 1.00 64.31 282 THR A O 1
ATOM 2134 N N . GLY A 1 283 ? -17.666 -0.066 30.948 1.00 60.56 283 GLY A N 1
ATOM 2135 C CA . GLY A 1 283 ? -18.059 1.044 30.069 1.00 60.56 283 GLY A CA 1
ATOM 2136 C C . GLY A 1 283 ? -19.262 1.864 30.547 1.00 60.56 283 GLY A C 1
ATOM 2137 O O . GLY A 1 283 ? -19.799 2.644 29.762 1.00 60.56 283 GLY A O 1
ATOM 2138 N N . ARG A 1 284 ? -19.689 1.697 31.806 1.00 73.00 284 ARG A N 1
ATOM 2139 C CA . ARG A 1 284 ? -20.672 2.564 32.469 1.00 73.00 284 ARG A CA 1
ATOM 2140 C C . ARG A 1 284 ? -20.074 3.212 33.707 1.00 73.00 284 ARG A C 1
ATOM 2142 O O . ARG A 1 284 ? -19.494 2.532 34.560 1.00 73.00 284 ARG A O 1
ATOM 2149 N N . TRP A 1 285 ? -20.277 4.514 33.815 1.00 77.00 285 TRP A N 1
ATOM 2150 C CA . TRP A 1 285 ? -19.740 5.343 34.879 1.00 77.00 285 TRP A CA 1
ATOM 2151 C C . TRP A 1 285 ? -20.867 6.044 35.628 1.00 77.00 285 TRP A C 1
ATOM 2153 O O . TRP A 1 285 ? -21.844 6.474 35.019 1.00 77.00 285 TRP A O 1
ATOM 2163 N N . ARG A 1 286 ? -20.745 6.140 36.950 1.00 78.00 286 ARG A N 1
ATOM 2164 C CA . ARG A 1 286 ? -21.653 6.924 37.788 1.00 78.00 286 ARG A CA 1
ATOM 2165 C C . ARG A 1 286 ? -21.110 8.344 37.917 1.00 78.00 286 ARG A C 1
ATOM 2167 O O . ARG A 1 286 ? -19.935 8.509 38.231 1.00 78.00 286 ARG A O 1
ATOM 2174 N N . ILE A 1 287 ? -21.958 9.343 37.688 1.00 78.50 287 ILE A N 1
ATOM 2175 C CA . ILE A 1 287 ? -21.611 10.755 37.887 1.00 78.50 287 ILE A CA 1
ATOM 2176 C C . ILE A 1 287 ? -21.520 11.028 39.389 1.00 78.50 287 ILE A C 1
ATOM 2178 O O . ILE A 1 287 ? -22.443 10.684 40.128 1.00 78.50 287 ILE A O 1
ATOM 2182 N N . VAL A 1 288 ? -20.403 11.607 39.838 1.00 74.69 288 VAL A N 1
ATOM 2183 C CA . VAL A 1 288 ? -20.258 12.102 41.214 1.00 74.69 288 VAL A CA 1
ATOM 2184 C C . VAL A 1 288 ? -20.780 13.543 41.245 1.00 74.69 288 VAL A C 1
ATOM 2186 O O . VAL A 1 288 ? -20.181 14.383 40.566 1.00 74.69 288 VAL A O 1
ATOM 2189 N N . PRO A 1 289 ? -21.868 13.840 41.987 1.00 67.31 289 PRO A N 1
ATOM 2190 C CA . PRO A 1 289 ? -22.399 15.196 42.109 1.00 67.31 289 PRO A CA 1
ATOM 2191 C C . PRO A 1 289 ? -21.330 16.148 42.633 1.00 67.31 289 PRO A C 1
ATOM 2193 O O . PRO A 1 289 ? -20.577 15.792 43.550 1.00 67.31 289 PRO A O 1
ATOM 2196 N N . ARG A 1 290 ? -21.269 17.372 42.102 1.00 61.94 290 ARG A N 1
ATOM 2197 C CA . ARG A 1 290 ? -20.476 18.408 42.774 1.00 61.94 290 ARG A CA 1
ATOM 2198 C C . ARG A 1 290 ? -21.130 18.716 44.125 1.00 61.94 290 ARG A C 1
ATOM 2200 O O . ARG A 1 290 ? -22.356 18.751 44.203 1.00 61.94 290 ARG A O 1
ATOM 2207 N N . PRO A 1 291 ? -20.352 18.941 45.197 1.00 48.44 291 PRO A N 1
ATOM 2208 C CA . PRO A 1 291 ? -20.919 19.519 46.404 1.00 48.44 291 PRO A CA 1
ATOM 2209 C C . PRO A 1 291 ? -21.518 20.881 46.037 1.00 48.44 291 PRO A C 1
ATOM 2211 O O . PRO A 1 291 ? -20.825 21.713 45.453 1.00 48.44 291 PRO A O 1
ATOM 2214 N N . ASP A 1 292 ? -22.801 21.079 46.340 1.00 45.00 292 ASP A N 1
ATOM 2215 C CA . ASP A 1 292 ? -23.477 22.363 46.177 1.00 45.00 292 ASP A CA 1
ATOM 2216 C C . ASP A 1 292 ? -22.690 23.448 46.926 1.00 45.00 292 ASP A C 1
ATOM 2218 O O . ASP A 1 292 ? -22.694 23.508 48.162 1.00 45.00 292 ASP A O 1
ATOM 2222 N N . ASP A 1 293 ? -22.028 24.333 46.183 1.00 46.84 293 ASP A N 1
ATOM 2223 C CA . ASP A 1 293 ? -21.523 25.592 46.717 1.00 46.84 293 ASP A CA 1
ATOM 2224 C C . ASP A 1 293 ? -22.723 26.508 47.003 1.00 46.84 293 ASP A C 1
ATOM 2226 O O . ASP A 1 293 ? -23.083 27.386 46.221 1.00 46.84 293 ASP A O 1
ATOM 2230 N N . GLY A 1 294 ? -23.348 26.293 48.164 1.00 39.91 294 GLY A N 1
ATOM 2231 C CA . GLY A 1 294 ? -24.196 27.280 48.824 1.00 39.91 294 GLY A CA 1
ATOM 2232 C C . GLY A 1 294 ? -25.601 26.815 49.189 1.00 39.91 294 GLY A C 1
ATOM 2233 O O . GLY A 1 294 ? -26.557 27.113 48.485 1.00 39.91 294 GLY A O 1
ATOM 2234 N N . THR A 1 295 ? -25.749 26.231 50.381 1.00 32.91 295 THR A N 1
ATOM 2235 C CA . THR A 1 295 ? -26.608 26.756 51.466 1.00 32.91 295 THR A CA 1
ATOM 2236 C C . THR A 1 295 ? -26.284 25.972 52.747 1.00 32.91 295 THR A C 1
ATOM 2238 O O . THR A 1 295 ? -26.440 24.752 52.758 1.00 32.91 295 THR A O 1
ATOM 2241 N N . PRO A 1 296 ? -25.840 26.607 53.851 1.00 35.28 296 PRO A N 1
ATOM 2242 C CA . PRO A 1 296 ? -25.701 25.902 55.118 1.00 35.28 296 PRO A CA 1
ATOM 2243 C C . PRO A 1 296 ? -27.097 25.506 55.606 1.00 35.28 296 PRO A C 1
ATOM 2245 O O . PRO A 1 296 ? -27.903 26.362 55.973 1.00 35.28 296 PRO A O 1
ATOM 2248 N N . ALA A 1 297 ? -27.388 24.205 55.604 1.00 33.16 297 ALA A N 1
ATOM 2249 C CA . ALA A 1 297 ? -28.563 23.673 56.272 1.00 33.16 297 ALA A CA 1
ATOM 2250 C C . ALA A 1 297 ? -28.455 24.019 57.762 1.00 33.16 297 ALA A C 1
ATOM 2252 O O . ALA A 1 297 ? -27.590 23.517 58.484 1.00 33.16 297 ALA A O 1
ATOM 2253 N N . ALA A 1 298 ? -29.308 24.943 58.196 1.00 36.41 298 ALA A N 1
ATOM 2254 C CA . ALA A 1 298 ? -29.429 25.335 59.582 1.00 36.41 298 ALA A CA 1
ATOM 2255 C C . ALA A 1 298 ? -29.735 24.099 60.435 1.00 36.41 298 ALA A C 1
ATOM 2257 O O . ALA A 1 298 ? -30.749 23.426 60.242 1.00 36.41 298 ALA A O 1
ATOM 2258 N N . LEU A 1 299 ? -28.869 23.843 61.419 1.00 39.69 299 LEU A N 1
ATOM 2259 C CA . LEU A 1 299 ? -29.233 23.082 62.603 1.00 39.69 299 LEU A CA 1
ATOM 2260 C C . LEU A 1 299 ? -30.521 23.683 63.176 1.00 39.69 299 LEU A C 1
ATOM 2262 O O . LEU A 1 299 ? -30.510 24.788 63.716 1.00 39.69 299 LEU A O 1
ATOM 2266 N N . THR A 1 300 ? -31.615 22.937 63.104 1.00 33.53 300 THR A N 1
ATOM 2267 C CA . THR A 1 300 ? -32.726 23.102 64.038 1.00 33.53 300 THR A CA 1
ATOM 2268 C C . THR A 1 300 ? -32.858 21.813 64.824 1.00 33.53 300 THR A C 1
ATOM 2270 O O . THR A 1 300 ?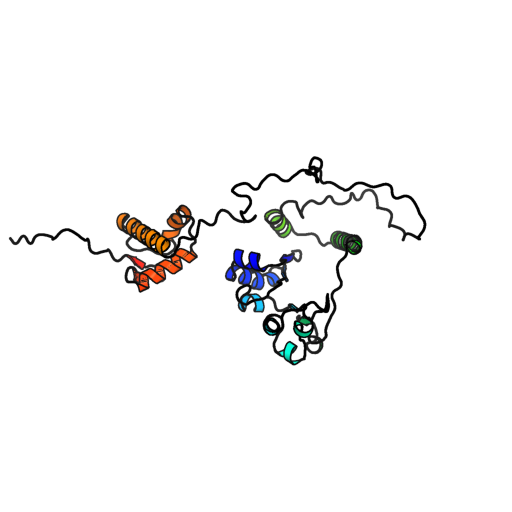 -33.304 20.783 64.332 1.00 33.53 300 THR A O 1
ATOM 2273 N N . ALA A 1 301 ? -32.368 21.892 66.058 1.00 36.91 301 ALA A N 1
ATOM 2274 C CA . ALA A 1 301 ? -32.713 20.986 67.129 1.00 36.91 301 ALA A CA 1
ATOM 2275 C C . ALA A 1 301 ? -34.128 21.321 67.621 1.00 36.91 301 ALA A C 1
ATOM 2277 O O . ALA A 1 301 ? -34.376 22.471 67.989 1.00 36.91 301 ALA A O 1
ATOM 2278 N N . ALA A 1 302 ? -35.008 20.321 67.632 1.00 36.53 302 ALA A N 1
ATOM 2279 C CA . ALA A 1 302 ? -36.040 20.064 68.641 1.00 36.53 302 ALA A CA 1
ATOM 2280 C C . ALA A 1 302 ? -36.664 18.692 68.356 1.00 36.53 302 ALA A C 1
ATOM 2282 O O . ALA A 1 302 ? -37.198 18.517 67.239 1.00 36.53 302 ALA A O 1
#

Foldseek 3Di:
DFAAEAEAEQCQVVCVVCDAVNLLVCLQCQVVVRYDYHHDHQQDDCNSYPPSNVVSVQKAKAAQHAQVCQVVRDPPVLVVLPQGSNVCHPVDAQWTFIGDPPDDPNCRSPIDGDDDDDPVCVVVVVVVVVVCVVVPSDDDPVRLVVCCVPPNCPPPDDDDPPPPDDDPDDDPDDPDDPDDDDPDDPDPPVCPPPDPPDDDDDDDDCNPPPPDDDDQDDDDDPVRLVVLVVVVVVVCVVVVNQKDFLVNCPVVCVVRSHDSVSSVVVVVVCVVVVQWDDDPDPRMTGGDDDPPPDDPPDDDDD

Radius of gyration: 29.7 Å; chains: 1; bounding box: 58×51×115 Å

Sequence (302 aa):
MPFMVAWFEEAANTLRFIGDDAFTGIAQEARSAGAALVVSLQRPSYDQMSTSTRASLPSVVALGCAPDDENFCLPDEVLAAGAHPGAWRNRKPGYCYVVSPGIDEDRYASPGRTLRFTPRSVDTMQLLALWAQRHGATADSVTARALKGVAGTAYTGRAAPDTGSAPAVPRARTEEDPGVTEEGLLVDPEDADIDEEAELPEPQQGDDVPLFGQETGRKPTPAEARELFAQALDEFEAAGLMVVGPKDFMDWCDRHGLSRPWVSARLKEAAIEGRLEQTNTTGRWRIVPRPDDGTPAALTAA

Secondary structure (DSSP, 8-state):
-PPEEEEESSTHHHHHHH-HHHHHHHHHHHTTTTEEEEE--SS--TTTS-HHHHHT---EEEES--GGGHHHHS-HHHHHTT--GGGTGGGSTTEEEEE-TTS-GGGTTS-EEPPPP-GGGHHHHHHHHHHHHHTT-PPPHHHHHHHHHHHTTSSS-PPPPPTTSPPPP-PPPPS-------PPP---TTTTT--TTSPPPPPPTTTTS-SSSS----PPPHHHHHHHHHHHHHHHHHTT--EE-TTTTHHHHHHHT--HHHHHHHHHHHHHTTSEEEPSSTT-EEE-PPP-SS--------

Organism: NCBI:txid1286094

pLDDT: mean 71.86, std 18.5, range [31.83, 97.19]